Protein AF-A0AA40RXC4-F1 (afdb_monomer)

Mean predicted aligned error: 10.11 Å

Secondary structure (DSSP, 8-state):
--SHHHHTTTTSSS-EEEEHHHHHHHHHHT-----HHHHHHHHHHHHHHHHHHHHHHHH-TTEEEE-S---HHHHHHHHHHHHHHHHHHHTT--HHHHHHH-THHHHHHHHTB--SSSS--B-HHHHHHHHTT----PPPPTT---PPPS-PPPHHHHHHHHHHHHHHHHHHHHHSPTTTS-HHHHHHHHHHHHHHHHHH---GGG--HHHHHHHHHHTHHHH----STT-TTTTHHHHHHHHHHHHTT-SS-HHHHHHT-TTHHHHHHHHHHHHHHHT--HHHHHHH-

Sequence (289 aa):
MMVNQNFSAFTSNERATVNLSEVMQATLVNSDDKDWRYFVMLVPVLYDMQKFIVKESSVNPRFVAQAPKFDINFWRMIMRTVMAINFFKWQGKDVAEMMKTSQAIDTLQFKFLSENEADDDFNLAVIHETFKGLSPVLRSLKNAEVEESTISITDSVLETELAYAKIKLGQFKLASVKDVVSDNVTAMLYAFHEGMAKEYGLTHDSWSAEALKAFTVHHLLDYWRPEWQDLDGIGGELKSYLTFLSSKQAITGLKDKIDNLDYVDRYIDVSALNYLLADMSIDDTATRA

Structure (mmCIF, N/CA/C/O backbone):
data_AF-A0AA40RXC4-F1
#
_entry.id   AF-A0AA40RXC4-F1
#
loop_
_atom_site.group_PDB
_atom_site.id
_atom_site.type_symbol
_atom_site.label_atom_id
_atom_site.label_alt_id
_atom_site.label_comp_id
_atom_site.label_asym_id
_atom_site.label_entity_id
_atom_site.label_seq_id
_atom_site.pdbx_PDB_ins_code
_atom_site.Cartn_x
_atom_site.Cartn_y
_atom_site.Cartn_z
_atom_site.occupancy
_atom_site.B_iso_or_equiv
_atom_site.auth_seq_id
_atom_site.auth_comp_id
_atom_site.auth_asym_id
_atom_site.auth_atom_id
_atom_site.pdbx_PDB_model_num
ATOM 1 N N . MET A 1 1 ? 23.422 0.512 5.285 1.00 31.50 1 MET A N 1
ATOM 2 C CA . MET A 1 1 ? 24.113 1.693 5.857 1.00 31.50 1 MET A CA 1
ATOM 3 C C . MET A 1 1 ? 24.591 2.676 4.767 1.00 31.50 1 MET A C 1
ATOM 5 O O . MET A 1 1 ? 25.610 3.319 4.949 1.00 31.50 1 MET A O 1
ATOM 9 N N . MET A 1 2 ? 23.856 2.833 3.650 1.00 30.00 2 MET A N 1
ATOM 10 C CA . MET A 1 2 ? 24.217 3.746 2.539 1.00 30.00 2 MET A CA 1
ATOM 11 C C . MET A 1 2 ? 23.422 5.068 2.536 1.00 30.00 2 MET A C 1
ATOM 13 O O . MET A 1 2 ? 23.838 6.029 1.907 1.00 30.00 2 MET A O 1
ATOM 17 N N . VAL A 1 3 ? 22.307 5.149 3.272 1.00 35.47 3 VAL A N 1
ATOM 18 C CA . VAL A 1 3 ? 21.403 6.317 3.255 1.00 35.47 3 VAL A CA 1
ATOM 19 C C . VAL A 1 3 ? 21.968 7.508 4.046 1.00 35.47 3 VAL A C 1
ATOM 21 O O . VAL A 1 3 ? 21.792 8.654 3.647 1.00 35.47 3 VAL A O 1
ATOM 24 N N . ASN A 1 4 ? 22.724 7.257 5.121 1.00 31.55 4 ASN A N 1
ATOM 25 C CA . ASN A 1 4 ? 23.224 8.323 6.002 1.00 31.55 4 ASN A CA 1
ATOM 26 C C . ASN A 1 4 ? 24.430 9.104 5.459 1.00 31.55 4 ASN A C 1
ATOM 28 O O . ASN A 1 4 ? 24.703 10.184 5.971 1.00 31.55 4 ASN A O 1
ATOM 32 N N . GLN A 1 5 ? 25.147 8.606 4.446 1.00 36.88 5 GLN A N 1
ATOM 33 C CA . GLN A 1 5 ? 26.310 9.329 3.905 1.00 36.88 5 GLN A CA 1
ATOM 34 C C . GLN A 1 5 ? 25.912 10.521 3.021 1.00 36.88 5 GLN A C 1
ATOM 36 O O . GLN A 1 5 ? 26.652 11.498 2.953 1.00 36.88 5 GLN A O 1
ATOM 41 N N . ASN A 1 6 ? 24.725 10.490 2.408 1.00 41.31 6 ASN A N 1
ATOM 42 C CA . ASN A 1 6 ? 24.290 11.557 1.503 1.00 41.31 6 ASN A CA 1
ATOM 43 C C . ASN A 1 6 ? 23.691 12.764 2.244 1.00 41.31 6 ASN A C 1
ATOM 45 O O . ASN A 1 6 ? 23.785 13.884 1.753 1.00 41.31 6 ASN A O 1
ATOM 49 N N . PHE A 1 7 ? 23.120 12.574 3.440 1.00 35.19 7 PHE A N 1
ATOM 50 C CA . PHE A 1 7 ? 22.471 13.659 4.188 1.00 35.19 7 PHE A CA 1
ATOM 51 C C . PHE A 1 7 ? 23.452 14.606 4.893 1.00 35.19 7 PHE A C 1
ATOM 53 O O . PHE A 1 7 ? 23.186 15.803 4.961 1.00 35.19 7 PHE A O 1
ATOM 60 N N . SER A 1 8 ? 24.613 14.130 5.357 1.00 38.34 8 SER A N 1
ATOM 61 C CA . SER A 1 8 ? 25.629 15.000 5.978 1.00 38.34 8 SER A CA 1
ATOM 62 C C . SER A 1 8 ? 26.294 15.972 4.992 1.00 38.34 8 SER A C 1
ATOM 64 O O . SER A 1 8 ? 26.872 16.971 5.414 1.00 38.34 8 SER A O 1
ATOM 66 N N . ALA A 1 9 ? 26.192 15.708 3.685 1.00 40.50 9 ALA A N 1
ATOM 67 C CA . ALA A 1 9 ? 26.685 16.594 2.630 1.00 40.50 9 ALA A CA 1
ATOM 68 C C . ALA A 1 9 ? 25.700 17.728 2.278 1.00 40.50 9 ALA A C 1
ATOM 70 O O . ALA A 1 9 ? 26.109 18.729 1.705 1.00 40.50 9 ALA A O 1
ATOM 71 N N . PHE A 1 10 ? 24.416 17.628 2.652 1.00 38.62 10 PHE A N 1
ATOM 72 C CA . PHE A 1 10 ? 23.435 18.698 2.399 1.00 38.62 10 PHE A CA 1
ATOM 73 C C . PHE A 1 10 ? 23.625 19.929 3.301 1.00 38.62 10 PHE A C 1
ATOM 75 O O . PHE A 1 10 ? 23.103 21.000 3.000 1.00 38.62 10 PHE A O 1
ATOM 82 N N . THR A 1 11 ? 24.374 19.795 4.400 1.00 39.31 11 THR A N 1
ATOM 83 C CA . THR A 1 11 ? 24.690 20.893 5.329 1.00 39.31 11 THR A CA 1
ATOM 84 C C . THR A 1 11 ? 26.054 21.541 5.078 1.00 39.31 11 THR A C 1
ATOM 86 O O . THR A 1 11 ? 26.387 22.516 5.751 1.00 39.31 11 THR A O 1
ATOM 89 N N . SER A 1 12 ? 26.861 21.026 4.141 1.00 42.31 12 SER A N 1
ATOM 90 C CA . SER A 1 12 ? 28.127 21.649 3.745 1.00 42.31 12 SER A CA 1
ATOM 91 C C . SER A 1 12 ? 27.911 22.586 2.548 1.00 42.31 12 SER A C 1
ATOM 93 O O . SER A 1 12 ? 27.018 22.394 1.730 1.00 42.31 12 SER A O 1
ATOM 95 N N . ASN A 1 13 ? 28.733 23.632 2.418 1.00 50.06 13 ASN A N 1
ATOM 96 C CA . ASN A 1 13 ? 28.738 24.516 1.239 1.00 50.06 13 ASN A CA 1
ATOM 97 C C . ASN A 1 13 ? 29.348 23.837 -0.014 1.00 50.06 13 ASN A C 1
ATOM 99 O O . ASN A 1 13 ? 29.743 24.523 -0.959 1.00 50.06 13 ASN A O 1
ATOM 103 N N . GLU A 1 14 ? 29.480 22.510 -0.019 1.00 49.84 14 GLU A N 1
ATOM 104 C CA . GLU A 1 14 ? 30.091 21.744 -1.102 1.00 49.84 14 GLU A CA 1
ATOM 105 C C . GLU A 1 14 ? 29.040 21.343 -2.142 1.00 49.84 14 GLU A C 1
ATOM 107 O O . GLU A 1 14 ? 27.871 21.118 -1.834 1.00 49.84 14 GLU A O 1
ATOM 112 N N . ARG A 1 15 ? 29.449 21.267 -3.412 1.00 54.59 15 ARG A N 1
ATOM 113 C CA . ARG A 1 15 ? 28.563 20.834 -4.498 1.00 54.59 15 ARG A CA 1
ATOM 114 C C . ARG A 1 15 ? 28.256 19.344 -4.346 1.00 54.59 15 ARG A C 1
ATOM 116 O O . ARG A 1 15 ? 29.111 18.513 -4.640 1.00 54.59 15 ARG A O 1
ATOM 123 N N . ALA A 1 16 ? 27.031 19.009 -3.956 1.00 55.12 16 ALA A N 1
ATOM 124 C CA . ALA A 1 16 ? 26.545 17.635 -3.981 1.00 55.12 16 ALA A CA 1
ATOM 125 C C . ALA A 1 16 ? 26.158 17.242 -5.418 1.00 55.12 16 ALA A C 1
ATOM 127 O O . ALA A 1 16 ? 25.347 17.913 -6.058 1.00 55.12 16 ALA A O 1
ATOM 128 N N . THR A 1 17 ? 26.749 16.157 -5.925 1.00 61.09 17 THR A N 1
ATOM 129 C CA . THR A 1 17 ? 26.364 15.532 -7.201 1.00 61.09 17 THR A CA 1
ATOM 130 C C . THR A 1 17 ? 25.649 14.226 -6.890 1.00 61.09 17 THR A C 1
ATOM 132 O O . THR A 1 17 ? 26.215 13.369 -6.215 1.00 61.09 17 THR A O 1
ATOM 135 N N . VAL A 1 18 ? 24.415 14.067 -7.370 1.00 62.28 18 VAL A N 1
ATOM 136 C CA . VAL A 1 18 ? 23.611 12.855 -7.146 1.00 62.28 18 VAL A CA 1
ATOM 137 C C . VAL A 1 18 ? 23.316 12.187 -8.484 1.00 62.28 18 VAL A C 1
ATOM 139 O O . VAL A 1 18 ? 22.754 12.817 -9.383 1.00 62.28 18 VAL A O 1
ATOM 142 N N . ASN A 1 19 ? 23.673 10.904 -8.607 1.00 71.56 19 ASN A N 1
ATOM 143 C CA . ASN A 1 19 ? 23.272 10.067 -9.735 1.00 71.56 19 ASN A CA 1
ATOM 144 C C . ASN A 1 19 ? 21.908 9.428 -9.435 1.00 71.56 19 ASN A C 1
ATOM 146 O O . ASN A 1 19 ? 21.810 8.380 -8.797 1.00 71.56 19 ASN A O 1
ATOM 150 N N . LEU A 1 20 ? 20.843 10.116 -9.844 1.00 67.62 20 LEU A N 1
ATOM 151 C CA . LEU A 1 20 ? 19.464 9.737 -9.522 1.00 67.62 20 LEU A CA 1
ATOM 152 C C . LEU A 1 20 ? 19.074 8.393 -10.142 1.00 67.62 20 LEU A C 1
ATOM 154 O O . LEU A 1 20 ? 18.460 7.565 -9.472 1.00 67.62 20 LEU A O 1
ATOM 158 N N . SER A 1 21 ? 19.475 8.156 -11.393 1.00 68.81 21 SER A N 1
ATOM 159 C CA . SER A 1 21 ? 19.095 6.956 -12.137 1.00 68.81 21 SER A CA 1
ATOM 160 C C . SER A 1 21 ? 19.603 5.675 -11.473 1.00 68.81 21 SER A C 1
ATOM 162 O O . SER A 1 21 ? 18.851 4.712 -11.363 1.00 68.81 21 SER A O 1
ATOM 164 N N . GLU A 1 22 ? 20.842 5.668 -10.973 1.00 70.12 22 GLU A N 1
ATOM 165 C CA . GLU A 1 22 ? 21.429 4.493 -10.311 1.00 70.12 22 GLU A CA 1
ATOM 166 C C . GLU A 1 22 ? 20.738 4.163 -8.986 1.00 70.12 22 GLU A C 1
ATOM 168 O O . GLU A 1 22 ? 20.416 3.004 -8.726 1.00 70.12 22 GLU A O 1
ATOM 173 N N . VAL A 1 23 ? 20.470 5.173 -8.152 1.00 72.75 23 VAL A N 1
ATOM 174 C CA . VAL A 1 23 ? 19.809 4.974 -6.853 1.00 72.75 23 VAL A CA 1
ATOM 175 C C . VAL A 1 23 ? 18.380 4.473 -7.047 1.00 72.75 23 VAL A C 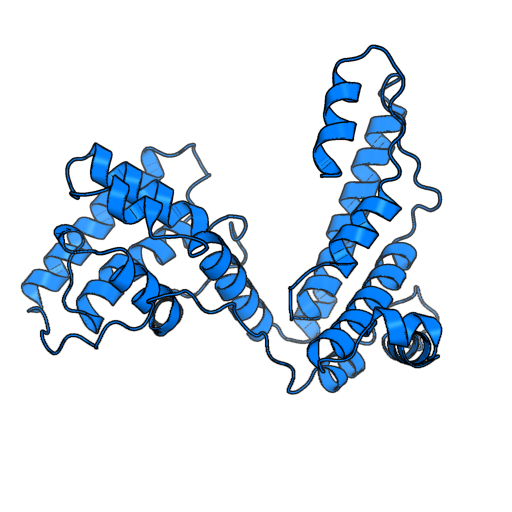1
ATOM 177 O O . VAL A 1 23 ? 17.949 3.535 -6.371 1.00 72.75 23 VAL A O 1
ATOM 180 N N . MET A 1 24 ? 17.650 5.067 -7.991 1.00 74.88 24 MET A N 1
ATOM 181 C CA . MET A 1 24 ? 16.283 4.664 -8.315 1.00 74.88 24 MET A CA 1
ATOM 182 C C . MET A 1 24 ? 16.255 3.245 -8.893 1.00 74.88 24 MET A C 1
ATOM 184 O O . MET A 1 24 ? 15.494 2.412 -8.408 1.00 74.88 24 MET A O 1
ATOM 188 N N . GLN A 1 25 ? 17.139 2.919 -9.842 1.00 72.62 25 GLN A N 1
ATOM 189 C CA . GLN A 1 25 ? 17.248 1.568 -10.397 1.00 72.62 25 GLN A CA 1
ATOM 190 C C . GLN A 1 25 ? 17.588 0.531 -9.318 1.00 72.62 25 GLN A C 1
ATOM 192 O O . GLN A 1 25 ? 16.926 -0.503 -9.233 1.00 72.62 25 GLN A O 1
ATOM 197 N N . ALA A 1 26 ? 18.575 0.807 -8.461 1.00 73.06 26 ALA A N 1
ATOM 198 C CA . ALA A 1 26 ? 18.945 -0.089 -7.368 1.00 73.06 26 ALA A CA 1
ATOM 199 C C . ALA A 1 26 ? 17.786 -0.299 -6.382 1.00 73.06 26 ALA A C 1
ATOM 201 O O . ALA A 1 26 ? 17.597 -1.405 -5.879 1.00 73.06 26 ALA A O 1
ATOM 202 N N . THR A 1 27 ? 16.988 0.737 -6.125 1.00 80.50 27 THR A N 1
ATOM 203 C CA . THR A 1 27 ? 15.802 0.635 -5.264 1.00 80.50 27 THR A CA 1
ATOM 204 C C . THR A 1 27 ? 14.735 -0.255 -5.902 1.00 80.50 27 THR A C 1
ATOM 206 O O . THR A 1 27 ? 14.221 -1.156 -5.245 1.00 80.50 27 THR A O 1
ATOM 209 N N . LEU A 1 28 ? 14.457 -0.067 -7.194 1.00 82.12 28 LEU A N 1
ATOM 210 C CA . LEU A 1 28 ? 13.443 -0.828 -7.930 1.00 82.12 28 LEU A CA 1
ATOM 211 C C . LEU A 1 28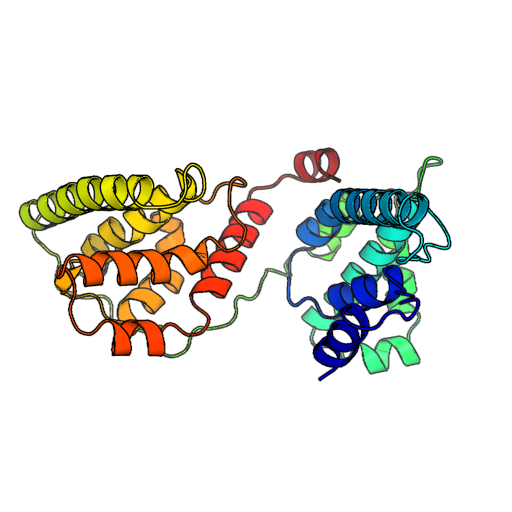 ? 13.787 -2.316 -8.055 1.00 82.12 28 LEU A C 1
ATOM 213 O O . LEU A 1 28 ? 12.921 -3.159 -7.835 1.00 82.12 28 LEU A O 1
ATOM 217 N N . VAL A 1 29 ? 15.050 -2.650 -8.339 1.00 73.25 29 VAL A N 1
ATOM 218 C CA . VAL A 1 29 ? 15.524 -4.048 -8.412 1.00 73.25 29 VAL A CA 1
ATOM 219 C C . VAL A 1 29 ? 15.394 -4.766 -7.064 1.00 73.25 29 VAL A C 1
ATOM 221 O O . VAL A 1 2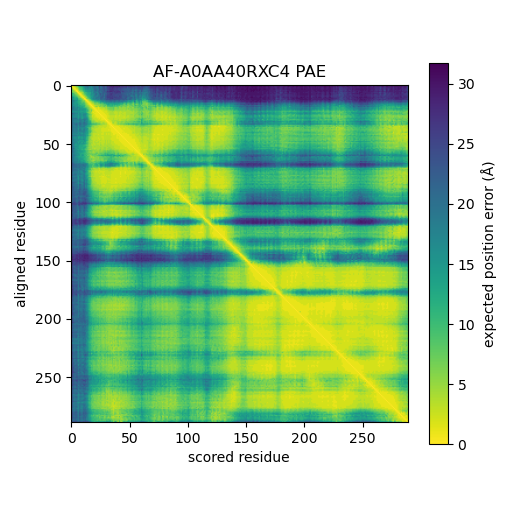9 ? 15.186 -5.976 -7.019 1.00 73.25 29 VAL A O 1
ATOM 224 N N . ASN A 1 30 ? 15.495 -4.029 -5.957 1.00 73.81 30 ASN A N 1
ATOM 225 C CA . ASN A 1 30 ? 15.332 -4.572 -4.610 1.00 73.81 30 ASN A CA 1
ATOM 226 C C . ASN A 1 30 ? 13.887 -4.508 -4.098 1.00 73.81 30 ASN A C 1
ATOM 228 O O . ASN A 1 30 ? 13.650 -4.880 -2.950 1.00 73.81 30 ASN A O 1
ATOM 232 N N . SER A 1 31 ? 12.931 -4.061 -4.919 1.00 76.25 31 SER A N 1
ATOM 233 C CA . SER A 1 31 ? 11.522 -4.085 -4.542 1.00 76.25 31 SER A CA 1
ATOM 234 C C . SER A 1 31 ? 11.076 -5.520 -4.239 1.00 76.25 31 SER A C 1
ATOM 236 O O . SER A 1 31 ? 11.463 -6.485 -4.909 1.00 76.25 31 SER A O 1
ATOM 238 N N . ASP A 1 32 ? 10.266 -5.659 -3.193 1.00 68.75 32 ASP A N 1
ATOM 239 C CA . ASP A 1 32 ? 9.602 -6.916 -2.842 1.00 68.75 32 ASP A CA 1
ATOM 240 C C . ASP A 1 32 ? 8.179 -6.989 -3.404 1.00 68.75 32 ASP A C 1
ATOM 242 O O . ASP A 1 32 ? 7.502 -7.998 -3.196 1.00 68.75 32 ASP A O 1
ATOM 246 N N . ASP A 1 33 ? 7.735 -5.940 -4.108 1.00 74.56 33 ASP A N 1
ATOM 247 C CA . ASP A 1 33 ? 6.445 -5.938 -4.788 1.00 74.56 33 ASP A CA 1
ATOM 248 C C . ASP A 1 33 ? 6.394 -7.073 -5.810 1.00 74.56 33 ASP A C 1
ATOM 250 O O . ASP A 1 33 ? 7.389 -7.359 -6.486 1.00 74.56 33 ASP A O 1
ATOM 254 N N . LYS A 1 34 ? 5.245 -7.746 -5.856 1.00 73.12 34 LYS A N 1
ATOM 255 C CA . LYS A 1 34 ? 5.017 -8.956 -6.637 1.00 73.12 34 LYS A CA 1
ATOM 256 C C . LYS A 1 34 ? 4.063 -8.778 -7.811 1.00 73.12 34 LYS A C 1
ATOM 258 O O . LYS A 1 34 ? 3.735 -9.754 -8.481 1.00 73.12 34 LYS A O 1
ATOM 263 N N . ASP A 1 35 ? 3.627 -7.555 -8.070 1.00 82.31 35 ASP A N 1
ATOM 264 C CA . ASP A 1 35 ? 2.711 -7.263 -9.154 1.00 82.31 35 ASP A CA 1
ATOM 265 C C . ASP A 1 35 ? 3.425 -6.484 -10.263 1.00 82.31 35 ASP A C 1
ATOM 267 O O . ASP A 1 35 ? 4.024 -5.431 -10.049 1.00 82.31 35 ASP A O 1
ATOM 271 N N . TRP A 1 36 ? 3.389 -7.008 -11.486 1.00 85.88 36 TRP A N 1
ATOM 272 C CA . TRP A 1 36 ? 4.029 -6.354 -12.627 1.00 85.88 36 TRP A CA 1
ATOM 273 C C . TRP A 1 36 ? 3.357 -5.012 -12.968 1.00 85.88 36 TRP A C 1
ATOM 275 O O . TRP A 1 36 ? 4.035 -4.091 -13.430 1.00 85.88 36 TRP A O 1
ATOM 285 N N . ARG A 1 37 ? 2.051 -4.867 -12.689 1.00 87.00 37 ARG A N 1
ATOM 286 C CA . ARG A 1 37 ? 1.272 -3.645 -12.958 1.00 87.00 37 ARG A CA 1
ATOM 287 C C . ARG A 1 37 ? 1.803 -2.461 -12.155 1.00 87.00 37 ARG A C 1
ATOM 289 O O . ARG A 1 37 ? 1.838 -1.346 -12.670 1.00 87.00 37 ARG A O 1
ATOM 296 N N . TYR A 1 38 ? 2.291 -2.709 -10.936 1.00 86.50 38 TYR A N 1
ATOM 297 C CA . TYR A 1 38 ? 2.945 -1.694 -10.108 1.00 86.50 38 TYR A CA 1
ATOM 298 C C . TYR A 1 38 ? 4.139 -1.055 -10.832 1.00 86.50 38 TYR A C 1
ATOM 300 O O . TYR A 1 38 ? 4.231 0.166 -10.933 1.00 86.50 38 TYR A O 1
ATOM 308 N N . PHE A 1 39 ? 5.028 -1.872 -11.401 1.00 88.06 39 PHE A N 1
ATOM 309 C CA . PHE A 1 39 ? 6.223 -1.378 -12.092 1.00 88.06 39 PHE A CA 1
ATOM 310 C C . PHE A 1 39 ? 5.888 -0.601 -13.366 1.00 88.06 39 PHE A C 1
ATOM 312 O O . PHE A 1 39 ? 6.544 0.397 -13.660 1.00 88.06 39 PHE A O 1
ATOM 319 N N . VAL A 1 40 ? 4.856 -1.027 -14.096 1.00 87.00 40 VAL A N 1
ATOM 320 C CA . VAL A 1 40 ? 4.375 -0.319 -15.289 1.00 87.00 40 VAL A CA 1
ATOM 321 C C . VAL A 1 40 ? 3.839 1.068 -14.916 1.00 87.00 40 VAL A C 1
ATOM 323 O O . VAL A 1 40 ? 4.292 2.059 -15.482 1.00 87.00 40 VAL A O 1
ATOM 326 N N . MET A 1 41 ? 2.973 1.166 -13.903 1.00 86.44 41 MET A N 1
ATOM 327 C CA . MET A 1 41 ? 2.397 2.449 -13.469 1.00 86.44 41 MET A CA 1
ATOM 328 C C . MET A 1 41 ? 3.405 3.410 -12.826 1.00 86.44 41 MET A C 1
ATOM 330 O O . MET A 1 41 ? 3.152 4.611 -12.745 1.00 86.44 41 MET A O 1
ATOM 334 N N . LEU A 1 42 ? 4.557 2.917 -12.366 1.00 88.25 42 LEU A N 1
ATOM 335 C CA . LEU A 1 42 ? 5.615 3.774 -11.834 1.00 88.25 42 LEU A CA 1
ATOM 336 C C . LEU A 1 42 ? 6.360 4.565 -12.916 1.00 88.25 42 LEU A C 1
ATOM 338 O O . LEU A 1 42 ? 6.930 5.608 -12.600 1.00 88.25 42 LEU A O 1
ATOM 342 N N . VAL A 1 43 ? 6.388 4.102 -14.170 1.00 88.06 43 VAL A N 1
ATOM 343 C CA . VAL A 1 43 ? 7.141 4.754 -15.258 1.00 88.06 43 VAL A CA 1
ATOM 344 C C . VAL A 1 43 ? 6.839 6.254 -15.391 1.00 88.06 43 VAL A C 1
ATOM 346 O O . VAL A 1 43 ? 7.798 7.035 -15.321 1.00 88.06 43 VAL A O 1
ATOM 349 N N . PRO A 1 44 ? 5.574 6.698 -15.541 1.00 85.44 44 PRO A N 1
ATOM 350 C CA . PRO A 1 44 ? 5.269 8.120 -15.696 1.00 85.44 44 PRO A CA 1
ATOM 351 C C . PRO A 1 44 ? 5.662 8.938 -14.459 1.00 85.44 44 PRO A C 1
ATOM 353 O O . PRO A 1 44 ? 6.229 10.022 -14.593 1.00 85.44 44 PRO A O 1
ATOM 356 N N . VAL A 1 45 ? 5.466 8.390 -13.254 1.00 86.69 45 VAL A N 1
ATOM 357 C CA . VAL A 1 45 ? 5.842 9.052 -11.993 1.00 86.69 45 VAL A CA 1
ATOM 358 C C . VAL A 1 45 ? 7.352 9.274 -11.917 1.00 86.69 45 VAL A C 1
ATOM 360 O O . VAL A 1 45 ? 7.807 10.377 -11.619 1.00 86.69 45 VAL A O 1
ATOM 363 N N . LEU A 1 46 ? 8.152 8.247 -12.214 1.00 86.81 46 LEU A N 1
ATOM 364 C CA . LEU A 1 46 ? 9.613 8.344 -12.165 1.00 86.81 46 LEU A CA 1
ATOM 365 C C . LEU A 1 46 ? 10.148 9.307 -13.227 1.00 86.81 46 LEU A C 1
ATOM 367 O O . LEU A 1 46 ? 11.095 10.053 -12.959 1.00 86.81 46 LEU A O 1
ATOM 371 N N . TYR A 1 47 ? 9.520 9.330 -14.403 1.00 85.88 47 TYR A N 1
ATOM 372 C CA . TYR A 1 47 ? 9.835 10.287 -15.455 1.00 85.88 47 TYR A CA 1
ATOM 373 C C . TYR A 1 47 ? 9.561 11.731 -15.010 1.00 85.88 47 TYR A C 1
ATOM 375 O O . TYR A 1 47 ? 10.447 12.586 -15.122 1.00 85.88 47 TYR A O 1
ATOM 383 N N . ASP A 1 48 ? 8.390 12.005 -14.433 1.00 86.19 48 ASP A N 1
ATOM 384 C CA . ASP A 1 48 ? 8.031 13.336 -13.937 1.00 86.19 48 ASP A CA 1
ATOM 385 C C . ASP A 1 48 ? 8.900 13.777 -12.754 1.00 86.19 48 ASP A C 1
ATOM 387 O O . ASP A 1 48 ? 9.354 14.926 -12.710 1.00 86.19 48 ASP A O 1
ATOM 391 N N . MET A 1 49 ? 9.223 12.866 -11.831 1.00 85.12 49 MET A N 1
ATOM 392 C CA . MET A 1 49 ? 10.166 13.136 -10.742 1.00 85.12 49 MET A CA 1
ATOM 393 C C . MET A 1 49 ? 11.551 13.500 -11.281 1.00 85.12 49 MET A C 1
ATOM 395 O O . MET A 1 49 ? 12.139 14.499 -10.861 1.00 85.12 49 MET A O 1
ATOM 399 N N . GLN A 1 50 ? 12.074 12.737 -12.245 1.00 81.62 50 GLN A N 1
ATOM 400 C CA . GLN A 1 50 ? 13.357 13.049 -12.871 1.00 81.62 50 GLN A CA 1
ATOM 401 C C . GLN A 1 50 ? 13.309 14.417 -13.569 1.00 81.62 50 GLN A C 1
ATOM 403 O O . GLN A 1 50 ? 14.239 15.214 -13.424 1.00 81.62 50 GLN A O 1
ATOM 408 N N . LYS A 1 51 ? 12.206 14.728 -14.265 1.00 83.31 51 LYS A N 1
ATOM 409 C CA . LYS A 1 51 ? 11.979 16.023 -14.925 1.00 83.31 51 LYS A CA 1
ATOM 410 C C . LYS A 1 51 ? 12.040 17.176 -13.939 1.00 83.31 51 LYS A C 1
ATOM 412 O O . LYS A 1 51 ? 12.704 18.181 -14.196 1.00 83.31 51 LYS A O 1
ATOM 417 N N . PHE A 1 52 ? 11.339 17.023 -12.820 1.00 86.19 52 PHE A N 1
ATOM 418 C CA . PHE A 1 52 ? 11.281 18.010 -11.756 1.00 86.19 52 PHE A CA 1
ATOM 419 C C . PHE A 1 52 ? 12.674 18.276 -11.181 1.00 86.19 52 PHE A C 1
ATOM 421 O O . PHE A 1 52 ? 13.112 19.425 -11.149 1.00 86.19 52 PHE A O 1
ATOM 428 N N . ILE A 1 53 ? 13.404 17.222 -10.805 1.00 82.50 53 ILE A N 1
ATOM 429 C CA . ILE A 1 53 ? 14.716 17.356 -10.160 1.00 82.50 53 ILE A CA 1
ATOM 430 C C . ILE A 1 53 ? 15.744 17.988 -11.110 1.00 82.50 53 ILE A C 1
ATOM 432 O O . ILE A 1 53 ? 16.516 18.858 -10.703 1.00 82.50 53 ILE A O 1
ATOM 436 N N . VAL A 1 54 ? 15.740 17.605 -12.390 1.00 78.62 54 VAL A N 1
ATOM 437 C CA . VAL A 1 54 ? 16.618 18.219 -13.398 1.00 78.62 54 VAL A CA 1
ATOM 438 C C . VAL A 1 54 ? 16.274 19.695 -13.589 1.00 78.62 54 VAL A C 1
ATOM 440 O O . VAL A 1 54 ? 17.174 20.537 -13.6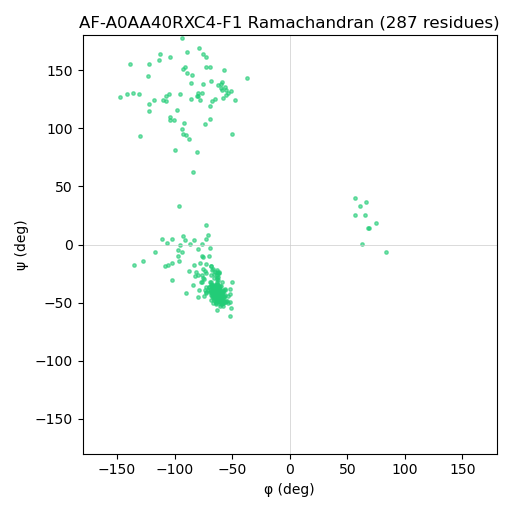06 1.00 78.62 54 VAL A O 1
ATOM 443 N N . LYS A 1 55 ? 14.983 20.039 -13.674 1.00 84.00 55 LYS A N 1
ATOM 444 C CA . LYS A 1 55 ? 14.547 21.435 -13.776 1.00 84.00 55 LYS A CA 1
ATOM 445 C C . LYS A 1 55 ? 14.991 22.253 -12.562 1.00 84.00 55 LYS A C 1
ATOM 447 O O . LYS A 1 55 ? 15.517 23.347 -12.748 1.00 84.00 55 LYS A O 1
ATOM 452 N N . GLU A 1 56 ? 14.871 21.717 -11.352 1.00 83.00 56 GLU A N 1
ATOM 453 C CA . GLU A 1 56 ? 15.345 22.386 -10.136 1.00 83.00 56 GLU A CA 1
ATOM 454 C C . GLU A 1 56 ? 16.872 22.584 -10.140 1.00 83.00 56 GLU A C 1
ATOM 456 O O . GLU A 1 56 ? 17.375 23.658 -9.808 1.00 83.00 56 GLU A O 1
ATOM 461 N N . SER A 1 57 ? 17.632 21.597 -10.623 1.00 79.38 57 SER A N 1
ATOM 462 C CA . SER A 1 57 ? 19.091 21.730 -10.760 1.00 79.38 57 SER A CA 1
ATOM 463 C C . SER A 1 57 ? 19.529 22.825 -11.741 1.00 79.38 57 SER A C 1
ATOM 465 O O . SER A 1 57 ? 20.628 23.361 -11.622 1.00 79.38 57 SER A O 1
ATOM 467 N N . SER A 1 58 ? 18.668 23.205 -12.693 1.00 79.38 58 SER A N 1
ATOM 468 C CA . SER A 1 58 ? 18.964 24.289 -13.639 1.00 79.38 58 SER A CA 1
ATOM 469 C C . SER A 1 58 ? 18.860 25.687 -13.022 1.00 79.38 58 SER A C 1
ATOM 471 O O . SER A 1 58 ? 19.445 26.633 -13.548 1.00 79.38 58 SER A O 1
ATOM 473 N N . VAL A 1 59 ? 18.139 25.827 -11.904 1.00 83.94 59 VAL A N 1
ATOM 474 C CA . VAL A 1 59 ? 17.911 27.113 -11.226 1.00 83.94 59 VAL A CA 1
ATOM 475 C C . VAL A 1 59 ? 18.672 27.236 -9.905 1.00 83.94 59 VAL A C 1
ATOM 477 O O . VAL A 1 59 ? 18.886 28.353 -9.431 1.00 83.94 59 VAL A O 1
ATOM 480 N N . ASN A 1 60 ? 19.128 26.121 -9.324 1.00 78.44 60 ASN A N 1
ATOM 481 C CA . ASN A 1 60 ? 19.853 26.108 -8.058 1.00 78.44 60 ASN A CA 1
ATOM 482 C C . ASN A 1 60 ? 21.369 25.889 -8.257 1.00 78.44 60 ASN A C 1
ATOM 484 O O . ASN A 1 60 ? 21.806 24.772 -8.520 1.00 78.44 60 ASN A O 1
ATOM 488 N N . PRO A 1 61 ? 22.223 26.906 -8.032 1.00 74.75 61 PRO A N 1
ATOM 489 C CA . PRO A 1 61 ? 23.668 26.792 -8.259 1.00 74.75 61 PRO A CA 1
ATOM 490 C C . PRO A 1 61 ? 24.402 25.874 -7.263 1.00 74.75 61 PRO A C 1
ATOM 492 O O . PRO A 1 61 ? 25.589 25.595 -7.452 1.00 74.75 61 PRO A O 1
ATOM 495 N N . ARG A 1 62 ? 23.737 25.437 -6.184 1.00 74.44 62 ARG A N 1
ATOM 496 C CA . ARG A 1 62 ? 24.299 24.535 -5.162 1.00 74.44 62 ARG A CA 1
ATOM 497 C C . ARG A 1 62 ? 23.944 23.068 -5.397 1.00 74.44 62 ARG A C 1
ATOM 499 O O . ARG A 1 62 ? 24.571 22.205 -4.791 1.00 74.44 62 ARG A O 1
ATOM 506 N N . PHE A 1 63 ? 22.974 22.789 -6.264 1.00 71.50 63 PHE A N 1
ATOM 507 C CA . PHE A 1 63 ? 22.477 21.446 -6.525 1.00 71.50 63 PHE A CA 1
ATOM 508 C C . PHE A 1 63 ? 22.617 21.112 -8.008 1.00 71.50 63 PHE A C 1
ATOM 510 O O . PHE A 1 63 ? 22.047 21.787 -8.858 1.00 71.50 63 PHE A O 1
ATOM 517 N N . VAL A 1 64 ? 23.365 20.054 -8.322 1.00 70.38 64 VAL A N 1
ATOM 518 C CA . VAL A 1 64 ? 23.552 19.595 -9.701 1.00 70.38 64 VAL A CA 1
ATOM 519 C C . VAL A 1 64 ? 23.092 18.147 -9.800 1.00 70.38 64 VAL A C 1
ATOM 521 O O . VAL A 1 64 ? 23.694 17.249 -9.210 1.00 70.38 64 VAL A O 1
ATOM 524 N N . ALA A 1 65 ? 22.030 17.922 -10.570 1.00 70.25 65 ALA A N 1
ATOM 525 C CA . ALA A 1 65 ? 21.553 16.591 -10.909 1.00 70.25 65 ALA A CA 1
ATOM 526 C C . ALA A 1 65 ? 22.139 16.167 -12.260 1.00 70.25 65 ALA A C 1
ATOM 528 O O . ALA A 1 65 ? 22.054 16.906 -13.241 1.00 70.25 65 ALA A O 1
ATOM 529 N N . GLN A 1 66 ? 22.723 14.970 -12.323 1.00 66.44 66 GLN A N 1
ATOM 530 C CA . GLN A 1 66 ? 23.160 14.377 -13.586 1.00 66.44 66 GLN A CA 1
ATOM 531 C C . GLN A 1 66 ? 22.093 13.399 -14.080 1.00 66.44 66 GLN A C 1
ATOM 533 O O . GLN A 1 66 ? 21.826 12.385 -13.439 1.00 66.44 66 GLN A O 1
ATOM 538 N N . ALA A 1 67 ? 21.483 13.709 -15.225 1.00 65.25 67 ALA A N 1
ATOM 539 C CA . ALA A 1 67 ? 20.520 12.848 -15.907 1.00 65.25 67 ALA A CA 1
ATOM 540 C C . ALA A 1 67 ? 20.938 12.719 -17.384 1.00 65.25 67 ALA A C 1
ATOM 542 O O . ALA A 1 67 ? 20.619 13.596 -18.187 1.00 65.25 67 ALA A O 1
ATOM 543 N N . PRO A 1 68 ? 21.709 11.678 -17.753 1.00 57.75 68 PRO A N 1
ATOM 544 C CA . PRO A 1 68 ? 22.391 11.612 -19.047 1.00 57.75 68 PRO A CA 1
ATOM 545 C C . PRO A 1 68 ? 21.450 11.488 -20.256 1.00 57.75 68 PRO A C 1
ATOM 547 O O . PRO A 1 68 ? 21.860 11.832 -21.363 1.00 57.75 68 PRO A O 1
ATOM 550 N N . LYS A 1 69 ? 20.204 11.029 -20.070 1.00 61.25 69 LYS A N 1
ATOM 551 C CA . LYS A 1 69 ? 19.160 11.002 -21.106 1.00 61.25 69 LYS A CA 1
ATOM 552 C C . LYS A 1 69 ? 17.791 11.219 -20.471 1.00 61.25 69 LYS A C 1
ATOM 554 O O . LYS A 1 69 ? 17.435 10.516 -19.530 1.00 61.25 69 LYS A O 1
ATOM 559 N N . PHE A 1 70 ? 17.052 12.197 -20.984 1.00 66.25 70 PHE A N 1
ATOM 560 C CA . PHE A 1 70 ? 15.692 12.498 -20.553 1.00 66.25 70 PHE A CA 1
ATOM 561 C C . PHE A 1 70 ? 14.708 11.874 -21.548 1.00 66.25 70 PHE A C 1
ATOM 563 O O . PHE A 1 70 ? 14.265 12.527 -22.489 1.00 66.25 70 PHE A O 1
ATOM 570 N N . ASP A 1 71 ? 14.454 10.578 -21.377 1.00 75.31 71 ASP A N 1
ATOM 571 C CA . ASP A 1 71 ? 13.654 9.757 -22.286 1.00 75.31 71 ASP A CA 1
ATOM 572 C C . ASP A 1 71 ? 12.800 8.783 -21.465 1.00 75.31 71 ASP A C 1
ATOM 574 O O . ASP A 1 71 ? 13.316 8.096 -20.583 1.00 75.31 71 ASP A O 1
ATOM 578 N N . ILE A 1 72 ? 11.497 8.721 -21.739 1.00 80.31 72 ILE A N 1
ATOM 579 C CA . ILE A 1 72 ? 10.593 7.775 -21.076 1.00 80.31 72 ILE A CA 1
ATOM 580 C C . ILE A 1 72 ? 10.987 6.322 -21.381 1.00 80.31 72 ILE A C 1
ATOM 582 O O . ILE A 1 72 ? 10.884 5.456 -20.510 1.00 80.31 72 ILE A O 1
ATOM 586 N N . ASN A 1 73 ? 11.564 6.068 -22.561 1.00 81.69 73 ASN A N 1
ATOM 587 C CA . ASN A 1 73 ? 12.031 4.749 -22.979 1.00 81.69 73 ASN A CA 1
ATOM 588 C C . ASN A 1 73 ? 13.167 4.226 -22.083 1.00 81.69 73 ASN A C 1
ATOM 590 O O . ASN A 1 73 ? 13.302 3.016 -21.891 1.00 81.69 73 ASN A O 1
ATOM 594 N N . PHE A 1 74 ? 13.937 5.118 -21.444 1.00 81.44 74 PHE A N 1
ATOM 595 C CA . PHE A 1 74 ? 14.924 4.733 -20.432 1.00 81.44 74 PHE A CA 1
ATOM 596 C C . PHE A 1 74 ? 14.261 4.070 -19.215 1.00 81.44 74 PHE A C 1
ATOM 598 O O . PHE A 1 74 ? 14.691 2.999 -18.783 1.00 81.44 74 PHE A O 1
ATOM 605 N N . TRP A 1 75 ? 13.182 4.661 -18.690 1.00 85.06 75 TRP A N 1
ATOM 606 C CA . TRP A 1 75 ? 12.441 4.087 -17.562 1.00 85.06 75 TRP A CA 1
ATOM 607 C C . TRP A 1 75 ? 11.679 2.829 -17.957 1.00 85.06 75 TRP A C 1
ATOM 609 O O . TRP A 1 75 ? 11.668 1.868 -17.189 1.00 85.06 75 TRP A O 1
ATOM 619 N N . ARG A 1 76 ? 11.132 2.772 -19.175 1.00 86.50 76 ARG A N 1
ATOM 620 C CA . ARG A 1 76 ? 10.515 1.549 -19.706 1.00 86.50 76 ARG A CA 1
ATOM 621 C C . ARG A 1 76 ? 11.530 0.412 -19.843 1.00 86.50 76 ARG A C 1
ATOM 623 O O . ARG A 1 76 ? 11.244 -0.717 -19.457 1.00 86.50 76 ARG A O 1
ATOM 630 N N . MET A 1 77 ? 12.752 0.683 -20.309 1.00 83.44 77 MET A N 1
ATOM 631 C CA . MET A 1 77 ? 13.856 -0.292 -20.314 1.00 83.44 77 MET A CA 1
ATOM 632 C C . MET A 1 77 ? 14.199 -0.782 -18.899 1.00 83.44 77 MET A C 1
ATOM 634 O O . MET A 1 77 ? 14.283 -1.994 -18.678 1.00 83.44 77 MET A O 1
ATOM 638 N N . ILE A 1 78 ? 14.341 0.134 -17.932 1.00 84.19 78 ILE A N 1
ATOM 639 C CA . ILE A 1 78 ? 14.598 -0.237 -16.533 1.00 84.19 78 ILE A CA 1
ATOM 640 C C . ILE A 1 78 ? 13.470 -1.122 -16.001 1.00 84.19 78 ILE A C 1
ATOM 642 O O . ILE A 1 78 ? 13.750 -2.179 -15.441 1.00 84.19 78 ILE A O 1
ATOM 646 N N . MET A 1 79 ? 12.208 -0.749 -16.208 1.00 87.75 79 MET A N 1
ATOM 647 C CA . MET A 1 79 ? 11.074 -1.514 -15.689 1.00 87.75 79 MET A CA 1
ATOM 648 C C . MET A 1 79 ? 10.924 -2.883 -16.342 1.00 87.75 79 MET A C 1
ATOM 650 O O . MET A 1 79 ? 10.662 -3.851 -15.632 1.00 87.75 79 MET A O 1
ATOM 654 N N . ARG A 1 80 ? 11.176 -3.020 -17.651 1.00 87.44 80 ARG A N 1
ATOM 655 C CA . ARG A 1 80 ? 11.248 -4.341 -18.305 1.00 87.44 80 ARG A CA 1
ATOM 656 C C . ARG A 1 80 ? 12.300 -5.230 -17.642 1.00 87.44 80 ARG A C 1
ATOM 658 O O . ARG A 1 80 ? 12.018 -6.387 -17.335 1.00 87.44 80 ARG A O 1
ATOM 665 N N . THR A 1 81 ? 13.479 -4.673 -17.362 1.00 84.81 81 THR A N 1
ATOM 666 C CA . THR A 1 81 ? 14.555 -5.390 -16.660 1.00 84.81 81 THR A CA 1
ATOM 667 C C . THR A 1 81 ? 14.141 -5.782 -15.241 1.00 84.81 81 THR A C 1
ATOM 669 O O . THR A 1 81 ? 14.313 -6.933 -14.845 1.00 84.81 81 THR A O 1
ATOM 672 N N . VAL A 1 82 ? 13.571 -4.845 -14.476 1.00 85.75 82 VAL A N 1
ATOM 673 C CA . VAL A 1 82 ? 13.120 -5.072 -13.094 1.00 85.75 82 VAL A CA 1
ATOM 674 C C . VAL A 1 82 ? 12.055 -6.164 -13.049 1.00 85.75 82 VAL A C 1
ATOM 676 O O . VAL A 1 82 ? 12.186 -7.099 -12.263 1.00 85.75 82 VAL A O 1
ATOM 679 N N . MET A 1 83 ? 11.053 -6.111 -13.931 1.00 88.62 83 MET A N 1
ATOM 680 C CA . MET A 1 83 ? 10.028 -7.151 -14.039 1.00 88.62 83 MET A CA 1
ATOM 681 C C . MET A 1 83 ? 10.642 -8.511 -14.386 1.00 88.62 83 MET A C 1
ATOM 683 O O . MET A 1 83 ? 10.330 -9.505 -13.734 1.00 88.62 83 MET A O 1
ATOM 687 N N . ALA A 1 84 ? 11.556 -8.575 -15.359 1.00 86.38 84 ALA A N 1
ATOM 688 C CA . ALA A 1 84 ? 12.213 -9.826 -15.737 1.00 86.38 84 ALA A CA 1
ATOM 689 C C . ALA A 1 84 ? 13.035 -10.430 -14.583 1.00 86.38 84 ALA A C 1
ATOM 691 O O . ALA A 1 84 ? 12.975 -11.635 -14.340 1.00 86.38 84 ALA A O 1
ATOM 692 N N . ILE A 1 85 ? 13.767 -9.600 -13.834 1.00 83.19 85 ILE A N 1
ATOM 693 C CA . ILE A 1 85 ? 14.490 -10.018 -12.625 1.00 83.19 85 ILE A CA 1
ATOM 694 C C . ILE A 1 85 ? 13.517 -10.557 -11.573 1.00 83.19 85 ILE A C 1
ATOM 696 O O . ILE A 1 85 ? 13.719 -11.645 -11.025 1.00 83.19 85 ILE A O 1
ATOM 700 N N . ASN A 1 86 ? 12.448 -9.811 -11.312 1.00 81.44 86 ASN A N 1
ATOM 701 C CA . ASN A 1 86 ? 11.459 -10.149 -10.304 1.00 81.44 86 ASN A CA 1
ATOM 702 C C . ASN A 1 86 ? 10.722 -11.454 -10.617 1.00 81.44 86 ASN A C 1
ATOM 704 O O . ASN A 1 86 ? 10.541 -12.274 -9.718 1.00 81.44 86 ASN A O 1
ATOM 708 N N . PHE A 1 87 ? 10.413 -11.714 -11.889 1.00 85.25 87 PHE A N 1
ATOM 709 C CA . PHE A 1 87 ? 9.868 -12.993 -12.340 1.00 85.25 87 PHE A CA 1
ATOM 710 C C . PHE A 1 87 ? 10.725 -14.179 -11.868 1.00 85.25 87 PHE A C 1
ATOM 712 O O . PHE A 1 87 ? 10.217 -15.127 -11.266 1.00 85.25 87 PHE A O 1
ATOM 719 N N . PHE A 1 88 ? 12.044 -14.119 -12.074 1.00 82.88 88 PHE A N 1
ATOM 720 C CA . PHE A 1 88 ? 12.946 -15.192 -11.650 1.00 82.88 88 PHE A CA 1
ATOM 721 C C . PHE A 1 88 ? 13.151 -15.240 -10.132 1.00 82.88 88 PHE A C 1
ATOM 723 O O . PHE A 1 88 ? 13.194 -16.337 -9.567 1.00 82.88 88 PHE A O 1
ATOM 730 N N . LYS A 1 89 ? 13.198 -14.079 -9.460 1.00 80.25 89 LYS A N 1
ATOM 731 C CA . LYS A 1 89 ? 13.221 -13.987 -7.989 1.00 80.25 89 LYS A CA 1
ATOM 732 C C . LYS A 1 89 ? 12.014 -14.713 -7.386 1.00 80.25 89 LYS A C 1
ATOM 734 O O . LYS A 1 89 ? 12.168 -15.471 -6.431 1.00 80.25 89 LYS A O 1
ATOM 739 N N . TRP A 1 90 ? 10.817 -14.548 -7.954 1.00 78.75 90 TRP A N 1
ATOM 740 C CA . TRP A 1 90 ? 9.599 -15.197 -7.447 1.00 78.75 90 TRP A CA 1
ATOM 741 C C . TRP A 1 90 ? 9.534 -16.695 -7.738 1.00 78.75 90 TRP A C 1
ATOM 743 O O . TRP A 1 90 ? 8.894 -17.421 -6.984 1.00 78.75 90 TRP A O 1
ATOM 753 N N . GLN A 1 91 ? 10.253 -17.174 -8.754 1.00 78.25 91 GLN A N 1
ATOM 754 C CA . GLN A 1 91 ? 10.478 -18.606 -8.978 1.00 78.25 91 GLN A CA 1
ATOM 755 C C . GLN A 1 91 ? 11.514 -19.220 -8.016 1.00 78.25 91 GLN A C 1
ATOM 757 O O . GLN A 1 91 ? 11.819 -20.406 -8.132 1.00 78.25 91 GLN A O 1
ATOM 762 N N . GLY A 1 92 ? 12.081 -18.437 -7.090 1.00 77.00 92 GLY A N 1
ATOM 763 C CA . GLY A 1 92 ? 13.094 -18.900 -6.140 1.00 77.00 92 GLY A CA 1
ATOM 764 C C . GLY A 1 92 ? 14.479 -19.099 -6.759 1.00 77.00 92 GLY A C 1
ATOM 765 O O . GLY A 1 92 ? 15.301 -19.812 -6.187 1.00 77.00 92 GLY A O 1
ATOM 766 N N . LYS A 1 93 ? 14.747 -18.504 -7.928 1.00 79.81 93 LYS A N 1
ATOM 767 C CA . LYS A 1 93 ? 16.057 -18.588 -8.584 1.00 79.81 93 LYS A CA 1
ATOM 768 C C . LYS A 1 93 ? 17.008 -17.528 -8.035 1.00 79.81 93 LYS A C 1
ATOM 770 O O . LYS A 1 93 ? 16.593 -16.408 -7.738 1.00 79.81 93 LYS A O 1
ATOM 775 N N . ASP A 1 94 ? 18.294 -17.865 -7.957 1.00 76.94 94 ASP A N 1
ATOM 776 C CA . ASP A 1 94 ? 19.335 -16.894 -7.622 1.00 76.94 94 ASP A CA 1
ATOM 777 C C . ASP A 1 94 ? 19.578 -15.955 -8.813 1.00 76.94 94 ASP A C 1
ATOM 779 O O . ASP A 1 94 ? 20.213 -16.300 -9.813 1.00 76.94 94 ASP A O 1
ATOM 783 N N . VAL A 1 95 ? 19.055 -14.736 -8.698 1.00 71.38 95 VAL A N 1
ATOM 784 C CA . VAL A 1 95 ? 19.187 -13.688 -9.715 1.00 71.38 95 VAL A CA 1
ATOM 785 C C . VAL A 1 95 ? 20.652 -13.294 -9.933 1.00 71.38 95 VAL A C 1
ATOM 787 O O . VAL A 1 95 ? 21.045 -13.017 -11.066 1.00 71.38 95 VAL A O 1
ATOM 790 N N . ALA A 1 96 ? 21.479 -13.276 -8.882 1.00 71.19 96 ALA A N 1
ATOM 791 C CA . ALA A 1 96 ? 22.881 -12.880 -8.991 1.00 71.19 96 ALA A CA 1
ATOM 792 C C . ALA A 1 96 ? 23.701 -13.920 -9.764 1.00 71.19 96 ALA A C 1
ATOM 794 O O . ALA A 1 96 ? 24.638 -13.561 -10.481 1.00 71.19 96 ALA A O 1
ATOM 795 N N . GLU A 1 97 ? 23.341 -15.197 -9.647 1.00 71.00 97 GLU A N 1
ATOM 796 C CA . GLU A 1 97 ? 23.902 -16.270 -10.465 1.00 71.00 97 GLU A CA 1
ATOM 797 C C . GLU A 1 97 ? 23.376 -16.212 -11.908 1.00 71.00 97 GLU A C 1
ATOM 799 O O . GLU A 1 97 ? 24.159 -16.312 -12.857 1.00 71.00 97 GLU A O 1
ATOM 804 N N . MET A 1 98 ? 22.078 -15.950 -12.096 1.00 67.44 98 MET A N 1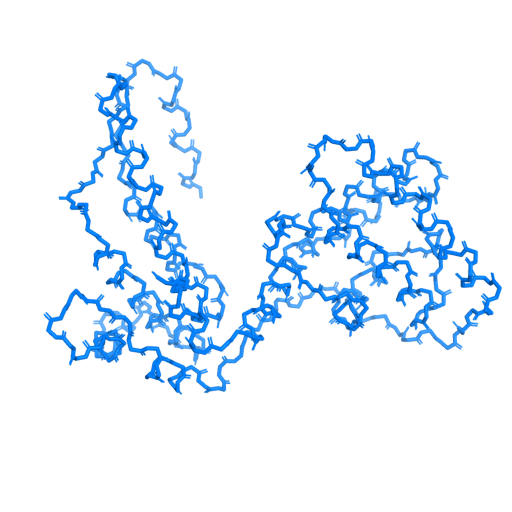
ATOM 805 C CA . MET A 1 98 ? 21.466 -15.829 -13.424 1.00 67.44 98 MET A CA 1
ATOM 806 C C . MET A 1 98 ? 22.036 -14.670 -14.247 1.00 67.44 98 MET A C 1
ATOM 808 O O . MET A 1 98 ? 22.344 -14.866 -15.421 1.00 67.44 98 MET A O 1
ATOM 812 N N . MET A 1 99 ? 22.247 -13.496 -13.640 1.00 67.19 99 MET A N 1
ATOM 813 C CA . MET A 1 99 ? 22.869 -12.346 -14.312 1.00 67.19 99 MET A CA 1
ATOM 814 C C . MET A 1 99 ? 24.302 -12.633 -14.783 1.00 67.19 99 MET A C 1
ATOM 816 O O . MET A 1 99 ? 24.781 -11.992 -15.713 1.00 67.19 99 MET A O 1
ATOM 820 N N . LYS A 1 100 ? 25.001 -13.591 -14.159 1.00 67.81 100 LYS A N 1
ATOM 821 C CA . LYS A 1 100 ? 26.370 -13.976 -14.538 1.00 67.81 100 LYS A CA 1
ATOM 822 C C . LYS A 1 100 ? 26.423 -15.044 -15.629 1.00 67.81 100 LYS A C 1
ATOM 824 O O . LYS A 1 100 ? 27.460 -15.189 -16.268 1.00 67.81 100 LYS A O 1
ATOM 829 N N . THR A 1 101 ? 25.358 -15.826 -15.801 1.00 57.81 101 THR A N 1
ATOM 830 C CA . THR A 1 101 ? 25.413 -17.104 -16.533 1.00 57.81 101 THR A CA 1
ATOM 831 C C . THR A 1 101 ? 24.379 -17.247 -17.648 1.00 57.81 101 THR A C 1
ATOM 833 O O . THR A 1 101 ? 24.522 -18.144 -18.476 1.00 57.81 101 THR A O 1
ATOM 836 N N . SER A 1 102 ? 23.344 -16.401 -17.705 1.00 59.56 102 SER A N 1
ATOM 837 C CA . SER A 1 102 ? 22.170 -16.655 -18.544 1.00 59.56 102 SER A CA 1
ATOM 838 C C . SER A 1 102 ? 21.687 -15.433 -19.329 1.00 59.56 102 SER A C 1
ATOM 840 O O . SER A 1 102 ? 21.389 -14.390 -18.758 1.00 59.56 102 SER A O 1
ATOM 842 N N . GLN A 1 103 ? 21.468 -15.614 -20.638 1.00 77.69 103 GLN A N 1
ATOM 843 C CA . GLN A 1 103 ? 20.777 -14.661 -21.526 1.00 77.69 103 GLN A CA 1
ATOM 844 C C . GLN A 1 103 ? 19.248 -14.616 -21.281 1.00 77.69 103 GLN A C 1
ATOM 846 O O . GLN A 1 103 ? 18.502 -13.963 -22.012 1.00 77.69 103 GLN A O 1
ATOM 851 N N . ALA A 1 104 ? 18.741 -15.339 -20.274 1.00 76.75 104 ALA A N 1
ATOM 852 C CA . ALA A 1 104 ? 17.310 -15.469 -20.012 1.00 76.75 104 ALA A CA 1
ATOM 853 C C . ALA A 1 104 ? 16.653 -14.161 -19.552 1.00 76.75 104 ALA A C 1
ATOM 855 O O . ALA A 1 104 ? 15.508 -13.915 -19.927 1.00 76.75 104 ALA A O 1
ATOM 856 N N . ILE A 1 105 ? 17.360 -13.326 -18.777 1.00 79.44 105 ILE A N 1
ATOM 857 C CA . ILE A 1 105 ? 16.845 -12.014 -18.352 1.00 79.44 105 ILE A CA 1
ATOM 858 C C . ILE A 1 105 ? 16.659 -11.127 -19.579 1.00 79.44 105 ILE A C 1
ATOM 860 O O . ILE A 1 105 ? 15.551 -10.649 -19.793 1.00 79.44 105 ILE A O 1
ATOM 864 N N . ASP A 1 106 ? 17.689 -11.015 -20.424 1.00 81.00 106 ASP A N 1
ATOM 865 C CA . ASP A 1 106 ? 17.646 -10.265 -21.685 1.00 81.00 106 ASP A CA 1
ATOM 866 C C . ASP A 1 106 ? 16.517 -10.743 -22.594 1.00 81.00 106 ASP A C 1
ATOM 868 O O . ASP A 1 106 ? 15.679 -9.961 -23.034 1.00 81.00 106 ASP A O 1
ATOM 872 N N . THR A 1 107 ? 16.427 -12.056 -22.798 1.00 84.62 107 THR A N 1
ATOM 873 C CA . THR A 1 107 ? 15.368 -12.656 -23.617 1.00 84.62 107 THR A CA 1
ATOM 874 C C . THR A 1 107 ? 13.976 -12.313 -23.087 1.00 84.62 107 THR A C 1
ATOM 876 O O . THR A 1 107 ? 13.065 -12.057 -23.871 1.00 84.62 107 THR A O 1
ATOM 879 N N . LEU A 1 108 ? 13.789 -12.318 -21.765 1.00 84.88 108 LEU A N 1
ATOM 880 C CA . LEU A 1 108 ? 12.497 -12.034 -21.154 1.00 84.88 108 LEU A CA 1
ATOM 881 C C . LEU A 1 108 ? 12.148 -10.543 -21.214 1.00 84.88 108 LEU A C 1
ATOM 883 O O . LEU A 1 108 ? 11.031 -10.212 -21.600 1.00 84.88 108 LEU A O 1
ATOM 887 N N . GLN A 1 109 ? 13.093 -9.646 -20.914 1.00 85.62 109 GLN A N 1
ATOM 888 C CA . GLN A 1 109 ? 12.839 -8.204 -20.999 1.00 85.62 109 GLN A CA 1
ATOM 889 C C . GLN A 1 109 ? 12.509 -7.756 -22.431 1.00 85.62 109 GLN A C 1
ATOM 891 O O . GLN A 1 109 ? 11.643 -6.901 -22.603 1.00 85.62 109 GLN A O 1
ATOM 896 N N . PHE A 1 110 ? 13.119 -8.360 -23.461 1.00 86.38 110 PHE A N 1
ATOM 897 C CA . PHE A 1 110 ? 12.782 -8.053 -24.855 1.00 86.38 110 PHE A CA 1
ATOM 898 C C . PHE A 1 110 ? 11.383 -8.539 -25.242 1.00 86.38 110 PHE A C 1
ATOM 900 O O . PHE A 1 110 ? 10.695 -7.850 -25.984 1.00 86.38 110 PHE A O 1
ATOM 907 N N . LYS A 1 111 ? 10.910 -9.669 -24.698 1.00 87.00 111 LYS A N 1
ATOM 908 C CA . LYS A 1 111 ? 9.527 -10.136 -24.918 1.00 87.00 111 LYS A CA 1
ATOM 909 C C . LYS A 1 111 ? 8.470 -9.198 -24.337 1.00 87.00 111 LYS A C 1
ATOM 911 O O . LYS A 1 111 ? 7.327 -9.225 -24.780 1.00 87.00 111 LYS A O 1
ATOM 916 N N . PHE A 1 112 ? 8.833 -8.402 -23.335 1.00 89.12 112 PHE A N 1
ATOM 917 C CA . PHE A 1 112 ? 7.943 -7.410 -22.735 1.00 89.12 112 PHE A CA 1
ATOM 918 C C . PHE A 1 112 ? 7.825 -6.126 -23.562 1.00 89.12 112 PHE A C 1
ATOM 920 O O . PHE A 1 112 ? 7.042 -5.257 -23.191 1.00 89.12 112 PHE A O 1
ATOM 927 N N . LEU A 1 113 ? 8.577 -5.996 -24.656 1.00 86.75 113 LEU A N 1
ATOM 928 C CA . LEU A 1 113 ? 8.446 -4.904 -25.614 1.00 86.75 113 LEU A CA 1
ATOM 929 C C . LEU A 1 113 ? 7.363 -5.228 -26.648 1.00 86.75 113 LEU A C 1
ATOM 931 O O . LEU A 1 113 ? 7.272 -6.363 -27.121 1.00 86.75 113 LEU A O 1
ATOM 935 N N . SER A 1 114 ? 6.547 -4.246 -27.017 1.00 82.56 114 SER A N 1
ATOM 936 C CA . SER A 1 114 ? 5.667 -4.370 -28.177 1.00 82.56 114 SER A CA 1
ATOM 937 C C . SER A 1 114 ? 6.452 -4.220 -29.480 1.00 82.56 114 SER A C 1
ATOM 939 O O . SER A 1 114 ? 7.314 -3.359 -29.621 1.00 82.56 114 SER A O 1
ATOM 941 N N . GLU A 1 115 ? 6.138 -5.058 -30.466 1.00 66.50 115 GLU A N 1
ATOM 942 C CA . GLU A 1 115 ? 6.717 -4.977 -31.811 1.00 66.50 115 GLU A CA 1
ATOM 943 C C . GLU A 1 115 ? 5.952 -3.948 -32.662 1.00 66.50 115 GLU A C 1
ATOM 945 O O . GLU A 1 115 ? 5.300 -4.287 -33.648 1.00 66.50 115 GLU A O 1
ATOM 950 N N . ASN A 1 116 ? 5.962 -2.682 -32.254 1.00 63.31 116 ASN A N 1
ATOM 951 C CA . ASN A 1 116 ? 5.386 -1.568 -33.007 1.00 63.31 116 ASN A CA 1
ATOM 952 C C . ASN A 1 116 ? 6.458 -0.500 -33.272 1.00 63.31 116 ASN A C 1
ATOM 954 O O . ASN A 1 116 ? 7.349 -0.283 -32.466 1.00 63.31 116 ASN A O 1
ATOM 958 N N . GLU A 1 117 ? 6.391 0.162 -34.432 1.00 51.72 117 GLU A N 1
ATOM 959 C CA . GLU A 1 117 ? 7.395 1.145 -34.894 1.00 51.72 117 GLU A CA 1
ATOM 960 C C . GLU A 1 117 ? 7.380 2.486 -34.116 1.00 51.72 117 GLU A C 1
ATOM 962 O O . GLU A 1 117 ? 8.037 3.446 -34.520 1.00 51.72 117 GLU A O 1
ATOM 967 N N . ALA A 1 118 ? 6.610 2.576 -33.029 1.00 59.34 118 ALA A N 1
ATOM 968 C CA . ALA A 1 118 ? 6.578 3.723 -32.123 1.00 59.34 118 ALA A CA 1
ATOM 969 C C . ALA A 1 118 ? 7.551 3.510 -30.948 1.00 59.34 118 ALA A C 1
ATOM 971 O O . ALA A 1 118 ? 8.202 2.473 -30.871 1.00 59.34 118 ALA A O 1
ATOM 972 N N . ASP A 1 119 ? 7.665 4.509 -30.064 1.00 61.59 119 ASP A N 1
ATOM 973 C CA . ASP A 1 119 ? 8.430 4.435 -28.809 1.00 61.59 119 ASP A CA 1
ATOM 974 C C . ASP A 1 119 ? 8.332 3.059 -28.133 1.00 61.59 119 ASP A C 1
ATOM 976 O O . ASP A 1 119 ? 7.259 2.460 -28.136 1.00 61.59 119 ASP A O 1
ATOM 980 N N . ASP A 1 120 ? 9.427 2.602 -27.512 1.00 72.25 120 ASP A N 1
ATOM 981 C CA . ASP A 1 120 ? 9.516 1.327 -26.790 1.00 72.25 120 ASP A CA 1
ATOM 982 C C . ASP A 1 120 ? 8.353 1.184 -25.790 1.00 72.25 120 ASP A C 1
ATOM 984 O O . ASP A 1 120 ? 8.456 1.684 -24.672 1.00 72.25 120 ASP A O 1
ATOM 988 N N . ASP A 1 121 ? 7.253 0.525 -26.158 1.00 81.38 121 ASP A N 1
ATOM 989 C CA . ASP A 1 121 ? 6.069 0.373 -25.306 1.00 81.38 121 ASP A CA 1
ATOM 990 C C . ASP A 1 121 ? 5.968 -1.040 -24.707 1.00 81.38 121 ASP A C 1
ATOM 992 O O . ASP A 1 121 ? 6.640 -1.989 -25.134 1.00 81.38 121 ASP A O 1
ATOM 996 N N . PHE A 1 122 ? 5.176 -1.187 -23.645 1.00 87.25 122 PHE A N 1
ATOM 997 C CA . PHE A 1 122 ? 4.993 -2.470 -22.978 1.00 87.25 122 PHE A CA 1
ATOM 998 C C . PHE A 1 122 ? 4.006 -3.360 -23.735 1.00 87.25 122 PHE A C 1
ATOM 1000 O O . PHE A 1 122 ? 2.856 -3.000 -23.979 1.00 87.25 122 PHE A O 1
ATOM 1007 N N . ASN A 1 123 ? 4.397 -4.608 -23.986 1.00 89.06 123 ASN A N 1
ATOM 1008 C CA . ASN A 1 123 ? 3.468 -5.645 -24.416 1.00 89.06 123 ASN A CA 1
ATOM 1009 C C . ASN A 1 123 ? 2.711 -6.218 -23.207 1.00 89.06 123 ASN A C 1
ATOM 1011 O O . ASN A 1 123 ? 3.047 -7.286 -22.686 1.00 89.06 123 ASN A O 1
ATOM 1015 N N . LEU A 1 124 ? 1.688 -5.493 -22.744 1.00 87.94 124 LEU A N 1
ATOM 1016 C CA . LEU A 1 124 ? 0.938 -5.837 -21.529 1.00 87.94 124 LEU A CA 1
ATOM 1017 C C . LEU A 1 124 ? 0.283 -7.222 -21.595 1.00 87.94 124 LEU A C 1
ATOM 1019 O O . LEU A 1 124 ? 0.213 -7.909 -20.580 1.00 87.94 124 LEU A O 1
ATOM 1023 N N . ALA A 1 125 ? -0.141 -7.669 -22.779 1.00 87.19 125 ALA A N 1
ATOM 1024 C CA . ALA A 1 125 ? -0.718 -8.999 -22.963 1.00 87.19 125 ALA A CA 1
ATOM 1025 C C . ALA A 1 125 ? 0.312 -10.113 -22.703 1.00 87.19 125 ALA A C 1
ATOM 1027 O O . ALA A 1 125 ? 0.025 -11.077 -21.991 1.00 87.19 125 ALA A O 1
ATOM 1028 N N . VAL A 1 126 ? 1.530 -9.965 -23.239 1.00 88.88 126 VAL A N 1
ATOM 1029 C CA . VAL A 1 126 ? 2.625 -10.920 -23.011 1.00 88.88 126 VAL A CA 1
ATOM 1030 C C . VAL A 1 126 ? 3.098 -10.881 -21.562 1.00 88.88 126 VAL A C 1
ATOM 1032 O O . VAL A 1 126 ? 3.346 -11.940 -20.979 1.00 88.88 126 VAL A O 1
ATOM 1035 N N . ILE A 1 127 ? 3.198 -9.691 -20.962 1.00 87.69 127 ILE A N 1
ATOM 1036 C CA . ILE A 1 127 ? 3.553 -9.540 -19.545 1.00 87.69 127 ILE A CA 1
ATOM 1037 C C . ILE A 1 127 ? 2.504 -10.248 -18.680 1.00 87.69 127 ILE A C 1
ATOM 1039 O O . ILE A 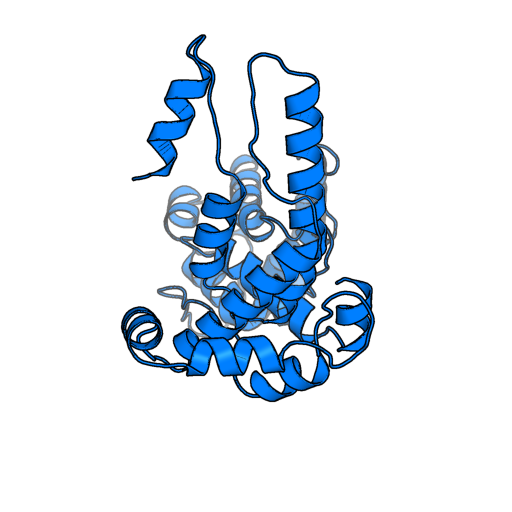1 127 ? 2.852 -11.139 -17.907 1.00 87.69 127 ILE A O 1
ATOM 1043 N N . HIS A 1 128 ? 1.221 -9.934 -18.862 1.00 86.12 128 HIS A N 1
ATOM 1044 C CA . HIS A 1 128 ? 0.130 -10.540 -18.105 1.00 86.12 128 HIS A CA 1
ATOM 1045 C C . HIS A 1 128 ? 0.149 -12.075 -18.174 1.00 86.12 128 HIS A C 1
ATOM 1047 O O . HIS A 1 128 ? 0.106 -12.736 -17.137 1.00 86.12 128 HIS A O 1
ATOM 1053 N N . GLU A 1 129 ? 0.277 -12.658 -19.371 1.00 86.31 129 GLU A N 1
ATOM 1054 C CA . GLU A 1 129 ? 0.331 -14.119 -19.512 1.00 86.31 129 GLU A CA 1
ATOM 1055 C C . GLU A 1 129 ? 1.604 -14.717 -18.891 1.00 86.31 129 GLU A C 1
ATOM 1057 O O . GLU A 1 129 ? 1.549 -15.791 -18.299 1.00 86.31 129 GLU A O 1
ATOM 1062 N N . THR A 1 130 ? 2.742 -14.016 -18.959 1.00 86.88 130 THR A N 1
ATOM 1063 C CA . THR A 1 130 ? 4.003 -14.463 -18.340 1.00 86.88 130 THR A CA 1
ATOM 1064 C C . THR A 1 130 ? 3.878 -14.573 -16.823 1.00 86.88 130 THR A C 1
ATOM 1066 O O . THR A 1 130 ? 4.356 -15.540 -16.233 1.00 86.88 130 THR A O 1
ATOM 1069 N N . PHE A 1 131 ? 3.235 -13.596 -16.185 1.00 85.00 131 PHE A N 1
ATOM 1070 C CA . PHE A 1 131 ? 3.057 -13.561 -14.732 1.00 85.00 131 PHE A CA 1
ATOM 1071 C C . PHE A 1 131 ? 1.820 -14.320 -14.244 1.00 85.00 131 PHE A C 1
ATOM 1073 O O . PHE A 1 131 ? 1.569 -14.394 -13.042 1.00 85.00 131 PHE A O 1
ATOM 1080 N N . LYS A 1 132 ? 1.051 -14.928 -15.145 1.00 81.38 132 LYS A N 1
ATOM 1081 C CA . LYS A 1 132 ? -0.139 -15.695 -14.792 1.00 81.38 132 LYS A CA 1
ATOM 1082 C C . LYS A 1 132 ? 0.198 -16.828 -13.823 1.00 81.38 132 LYS A C 1
ATOM 1084 O O . LYS A 1 132 ?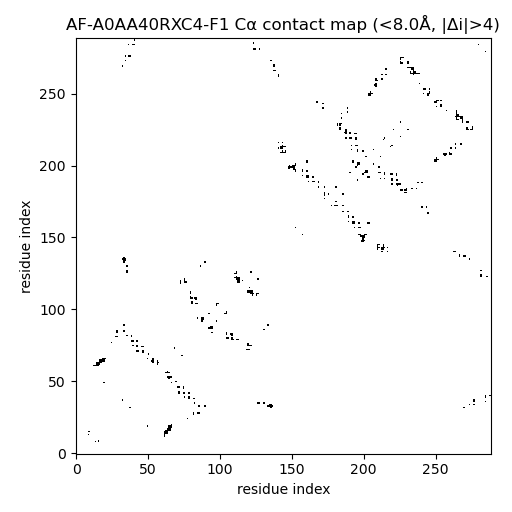 1.069 -17.657 -14.076 1.00 81.38 132 LYS A O 1
ATOM 1089 N N . GLY A 1 133 ? -0.511 -16.862 -12.698 1.00 71.75 133 GLY A N 1
ATOM 1090 C CA . GLY A 1 133 ? -0.273 -17.829 -11.622 1.00 71.75 133 GLY A CA 1
ATOM 1091 C C . GLY A 1 133 ? 0.843 -17.438 -10.644 1.00 71.75 133 GLY A C 1
ATOM 1092 O O . GLY A 1 133 ? 0.982 -18.086 -9.609 1.00 71.75 133 GLY A O 1
ATOM 1093 N N . LEU A 1 134 ? 1.590 -16.360 -10.903 1.00 72.62 134 LEU A N 1
ATOM 1094 C CA . LEU A 1 134 ? 2.449 -15.714 -9.912 1.00 72.62 134 LEU A CA 1
ATOM 1095 C C . LEU A 1 134 ? 1.618 -14.642 -9.202 1.00 72.62 134 LEU A C 1
ATOM 1097 O O . LEU A 1 134 ? 1.457 -13.534 -9.697 1.00 72.62 134 LEU A O 1
ATOM 1101 N N . SER A 1 135 ? 1.026 -15.001 -8.063 1.00 63.56 135 SER A N 1
ATOM 1102 C CA . SER A 1 135 ? 0.287 -14.048 -7.224 1.00 63.56 135 SER A CA 1
ATOM 1103 C C . SER A 1 135 ? 1.201 -13.403 -6.178 1.00 63.56 135 SER A C 1
ATOM 1105 O O . SER A 1 135 ? 2.184 -14.028 -5.750 1.00 63.56 135 SER A O 1
ATOM 1107 N N . PRO A 1 136 ? 0.882 -12.180 -5.720 1.00 66.06 136 PRO A N 1
ATOM 1108 C CA . PRO A 1 136 ? 1.598 -11.562 -4.621 1.00 66.06 136 PRO A CA 1
ATOM 1109 C C . PRO A 1 136 ? 1.602 -12.443 -3.374 1.00 66.06 136 PRO A C 1
ATOM 1111 O O . PRO A 1 136 ? 0.579 -12.984 -2.967 1.00 66.06 136 PRO A O 1
ATOM 1114 N N . VAL A 1 137 ? 2.775 -12.592 -2.758 1.00 67.19 137 VAL A N 1
ATOM 1115 C CA . VAL A 1 137 ? 2.907 -13.277 -1.469 1.00 67.19 137 VAL A CA 1
ATOM 1116 C C . VAL A 1 137 ? 3.091 -12.197 -0.428 1.00 67.19 137 VAL A C 1
ATOM 1118 O O . VAL A 1 137 ? 4.157 -11.581 -0.358 1.00 67.19 137 VAL A O 1
ATOM 1121 N N . LEU A 1 138 ? 2.048 -11.972 0.363 1.00 72.88 138 LEU A N 1
ATOM 1122 C CA . LEU A 1 138 ? 2.107 -11.062 1.493 1.00 72.88 138 LEU A CA 1
ATOM 1123 C C . LEU A 1 138 ? 3.018 -11.644 2.574 1.00 72.88 138 LEU A C 1
ATOM 1125 O O . LEU A 1 138 ? 3.032 -12.849 2.841 1.00 72.88 138 LEU A O 1
ATOM 1129 N N . ARG A 1 139 ? 3.803 -10.776 3.212 1.00 73.94 139 ARG A N 1
ATOM 1130 C CA . ARG A 1 139 ? 4.633 -11.177 4.345 1.00 73.94 139 ARG A CA 1
ATOM 1131 C C . ARG A 1 139 ? 3.724 -11.597 5.498 1.00 73.94 139 ARG A C 1
ATOM 1133 O O . ARG A 1 139 ? 2.917 -10.798 5.949 1.00 73.94 139 ARG A O 1
ATOM 1140 N N . SER A 1 140 ? 3.903 -12.809 6.017 1.00 77.69 140 SER A N 1
ATOM 1141 C CA . SER A 1 140 ? 3.167 -13.256 7.204 1.00 77.69 140 SER A CA 1
ATOM 1142 C C . SER A 1 140 ? 3.438 -12.339 8.405 1.00 77.69 140 SER A C 1
ATOM 1144 O O . SER A 1 140 ? 4.593 -12.010 8.708 1.00 77.69 140 SER A O 1
ATOM 1146 N N . LEU A 1 141 ? 2.364 -11.938 9.088 1.00 79.19 141 LEU A N 1
ATOM 1147 C CA . LEU A 1 141 ? 2.426 -11.259 10.376 1.00 79.19 141 LEU A CA 1
ATOM 1148 C C . LEU A 1 141 ? 2.512 -12.310 11.488 1.00 79.19 141 LEU A C 1
ATOM 1150 O O . LEU A 1 141 ? 1.673 -13.202 11.587 1.00 79.19 141 LEU A O 1
ATOM 1154 N N . LYS A 1 142 ? 3.537 -12.213 12.343 1.00 75.88 142 LYS A N 1
ATOM 1155 C CA . LYS A 1 142 ? 3.681 -13.121 13.492 1.00 75.88 142 LYS A CA 1
ATOM 1156 C C . LYS A 1 142 ? 2.494 -12.964 14.445 1.00 75.88 142 LYS A C 1
ATOM 1158 O O . LYS A 1 142 ? 2.152 -11.831 14.793 1.00 75.88 142 LYS A O 1
ATOM 1163 N N . ASN A 1 143 ? 1.979 -14.096 14.928 1.00 68.62 143 ASN A N 1
ATOM 1164 C CA . ASN A 1 143 ? 0.867 -14.190 15.880 1.00 68.62 143 ASN A CA 1
ATOM 1165 C C . ASN A 1 143 ? -0.447 -13.584 15.348 1.00 68.62 143 ASN A C 1
ATOM 1167 O O . ASN A 1 143 ? -1.207 -13.006 16.116 1.00 68.62 143 ASN A O 1
ATOM 1171 N N . ALA A 1 144 ? -0.693 -13.680 14.037 1.00 65.69 144 ALA A N 1
ATOM 1172 C CA . ALA A 1 144 ? -1.972 -13.306 13.426 1.00 65.69 144 ALA A CA 1
ATOM 1173 C C . ALA A 1 144 ? -3.037 -14.419 13.513 1.00 65.69 144 ALA A C 1
ATOM 1175 O O . ALA A 1 144 ? -4.127 -14.261 12.985 1.00 65.69 144 ALA A O 1
ATOM 1176 N N . GLU A 1 145 ? -2.737 -15.533 14.179 1.00 61.53 145 GLU A N 1
ATOM 1177 C CA . GLU A 1 145 ? -3.694 -16.610 14.427 1.00 61.53 145 GLU A CA 1
ATOM 1178 C C . GLU A 1 145 ? -4.354 -16.366 15.788 1.00 61.53 145 GLU A C 1
ATOM 1180 O O . GLU A 1 145 ? -3.799 -16.701 16.835 1.00 61.53 145 GLU A O 1
ATOM 1185 N N . VAL A 1 146 ? -5.517 -15.721 15.774 1.00 60.75 146 VAL A N 1
ATOM 1186 C CA . VAL A 1 146 ? -6.430 -15.674 16.921 1.00 60.75 146 VAL A CA 1
ATOM 1187 C C . VAL A 1 146 ? -7.581 -16.612 16.589 1.00 60.75 146 VAL A C 1
ATOM 1189 O O . VAL A 1 146 ? -8.123 -16.531 15.489 1.00 60.75 146 VAL A O 1
ATOM 1192 N N . GLU A 1 147 ? -7.926 -17.525 17.503 1.00 55.22 147 GLU A N 1
ATOM 1193 C CA . GLU A 1 147 ? -9.112 -18.371 17.334 1.00 55.22 147 GLU A CA 1
ATOM 1194 C C . GLU A 1 147 ? -10.336 -17.471 17.118 1.00 55.22 147 GLU A C 1
ATOM 1196 O O . GLU A 1 147 ? -10.556 -16.537 17.896 1.00 55.22 147 GLU A O 1
ATOM 1201 N N . GLU A 1 148 ? -11.109 -17.735 16.057 1.00 55.66 148 GLU A N 1
ATOM 1202 C CA . GLU A 1 148 ? -12.416 -17.105 15.860 1.00 55.66 148 GLU A CA 1
ATOM 1203 C C . GLU A 1 148 ? -13.197 -17.203 17.170 1.00 55.66 148 GLU A C 1
ATOM 1205 O O . GLU A 1 148 ? -13.364 -18.278 17.760 1.00 55.66 148 GLU A O 1
ATOM 1210 N N . SER A 1 149 ? -13.629 -16.050 17.667 1.00 53.31 149 SER A N 1
ATOM 1211 C CA . SER A 1 149 ? -14.367 -16.008 18.913 1.00 53.31 149 SER A CA 1
ATOM 1212 C C . SER A 1 149 ? -15.714 -16.678 18.689 1.00 53.31 149 SER A C 1
ATOM 1214 O O . SER A 1 149 ? -16.514 -16.250 17.864 1.00 53.31 149 SER A O 1
ATOM 1216 N N . THR A 1 150 ? -16.022 -17.697 19.486 1.00 52.28 150 THR A N 1
ATOM 1217 C CA . THR A 1 150 ? -17.383 -18.261 19.546 1.00 52.28 150 THR A CA 1
ATOM 1218 C C . THR A 1 150 ? -18.390 -17.299 20.192 1.00 52.28 150 THR A C 1
ATOM 1220 O O . THR A 1 150 ? -19.582 -17.603 20.275 1.00 52.28 150 THR A O 1
ATOM 1223 N N . ILE A 1 151 ? -17.925 -16.139 20.668 1.00 62.22 151 ILE A N 1
ATOM 1224 C CA . ILE A 1 151 ? -18.728 -15.124 21.338 1.00 62.22 151 ILE A CA 1
ATOM 1225 C C . ILE A 1 151 ? -19.184 -14.105 20.295 1.00 62.22 151 ILE A C 1
ATOM 1227 O O . ILE A 1 151 ? -18.460 -13.178 19.945 1.00 62.22 151 ILE A O 1
ATOM 1231 N N . SER A 1 152 ? -20.423 -14.261 19.835 1.00 71.44 152 SER A N 1
ATOM 1232 C CA . SER A 1 152 ? -21.121 -13.227 19.074 1.00 71.44 152 SER A CA 1
ATOM 1233 C C . SER A 1 152 ? -21.679 -12.177 20.040 1.00 71.44 152 SER A C 1
ATOM 1235 O O . SER A 1 152 ? -22.356 -12.511 21.018 1.00 71.44 152 SER A O 1
ATOM 1237 N N . ILE A 1 153 ? -21.379 -10.901 19.795 1.00 82.44 153 ILE A N 1
ATOM 1238 C CA . ILE A 1 153 ? -22.016 -9.799 20.525 1.00 82.44 153 ILE A CA 1
ATOM 1239 C C . ILE A 1 153 ? -23.467 -9.627 20.069 1.00 82.44 153 ILE A C 1
ATOM 1241 O O . ILE A 1 153 ? -23.827 -9.927 18.936 1.00 82.44 153 ILE A O 1
ATOM 1245 N N . THR A 1 154 ? -24.315 -9.102 20.952 1.00 87.06 154 THR A N 1
ATOM 1246 C CA . THR A 1 154 ? -25.703 -8.774 20.586 1.00 87.06 154 THR A CA 1
ATOM 1247 C C . THR A 1 154 ? -25.772 -7.585 19.623 1.00 87.06 154 THR A C 1
ATOM 1249 O O . THR A 1 154 ? -24.941 -6.677 19.715 1.00 87.06 154 THR A O 1
ATOM 1252 N N . ASP A 1 155 ? -26.823 -7.520 18.800 1.00 88.00 155 ASP A N 1
ATOM 1253 C CA . ASP A 1 155 ? -27.066 -6.416 17.854 1.00 88.00 155 ASP A CA 1
ATOM 1254 C C . ASP A 1 155 ? -27.017 -5.032 18.520 1.00 88.00 155 ASP A C 1
ATOM 1256 O O . ASP A 1 155 ? -26.450 -4.091 17.976 1.00 88.00 155 ASP A O 1
ATOM 1260 N N . SER A 1 156 ? -27.529 -4.909 19.749 1.00 89.00 156 SER A N 1
ATOM 1261 C CA . SER A 1 156 ? -27.503 -3.643 20.498 1.00 89.00 156 SER A CA 1
ATOM 1262 C C . SER A 1 156 ? -26.080 -3.170 20.828 1.00 89.00 156 SER A C 1
ATOM 1264 O O . SER A 1 156 ? -25.803 -1.966 20.818 1.00 89.00 156 SER A O 1
ATOM 1266 N N . VAL A 1 157 ? -25.165 -4.100 21.112 1.00 90.38 157 VAL A N 1
ATOM 1267 C CA . VAL A 1 157 ? -23.752 -3.783 21.370 1.00 90.38 157 VAL A CA 1
ATOM 1268 C C . VAL A 1 157 ? -23.060 -3.404 20.064 1.00 90.38 157 VAL A C 1
ATOM 1270 O O . VAL A 1 157 ? -22.324 -2.419 20.040 1.00 90.38 157 VAL A O 1
ATOM 1273 N N . LEU A 1 158 ? -23.356 -4.116 18.972 1.00 92.19 158 LEU A N 1
ATOM 1274 C CA . LEU A 1 158 ? -22.849 -3.782 17.642 1.00 92.19 158 LEU A CA 1
ATOM 1275 C C . LEU A 1 158 ? -23.280 -2.370 17.222 1.00 92.19 158 LEU A C 1
ATOM 1277 O O . LEU A 1 158 ? -22.442 -1.556 16.853 1.00 92.19 158 LEU A O 1
ATOM 1281 N N . GLU A 1 159 ? -24.565 -2.033 17.332 1.00 93.50 159 GLU A N 1
ATOM 1282 C CA . GLU A 1 159 ? -25.068 -0.694 16.998 1.00 93.50 159 GLU A CA 1
ATOM 1283 C C . GLU A 1 159 ? -24.388 0.407 17.819 1.00 93.50 159 GLU A C 1
ATOM 1285 O O . GLU A 1 159 ? -24.047 1.466 17.281 1.00 93.50 159 GLU A O 1
ATOM 1290 N N . THR A 1 160 ? -24.144 0.144 19.106 1.00 93.94 160 THR A N 1
ATOM 1291 C CA . THR A 1 160 ? -23.433 1.071 19.995 1.00 93.94 160 THR A CA 1
ATOM 1292 C C . THR A 1 160 ? -21.994 1.286 19.529 1.00 93.94 160 THR A C 1
ATOM 1294 O O . THR A 1 160 ? -21.544 2.430 19.441 1.00 93.94 160 THR A O 1
ATOM 1297 N N . GLU A 1 161 ? -21.291 0.212 19.165 1.00 95.44 161 GLU A N 1
ATOM 1298 C CA . GLU A 1 161 ? -19.923 0.275 18.644 1.00 95.44 161 GLU A CA 1
ATOM 1299 C C . GLU A 1 161 ? -19.856 1.038 17.314 1.00 95.44 161 GLU A C 1
ATOM 1301 O O . GLU A 1 161 ? -19.011 1.915 17.132 1.00 95.44 161 GLU A O 1
ATOM 1306 N N . LEU A 1 162 ? -20.787 0.781 16.393 1.00 95.88 162 LEU A N 1
ATOM 1307 C CA . LEU A 1 162 ? -20.821 1.457 15.095 1.00 95.88 162 LEU A CA 1
ATOM 1308 C C . LEU A 1 162 ? -21.179 2.945 15.221 1.00 95.88 162 LEU A C 1
ATOM 1310 O O . LEU A 1 162 ? -20.652 3.777 14.475 1.00 95.88 162 LEU A O 1
ATOM 1314 N N . ALA A 1 163 ? -22.065 3.306 16.153 1.00 95.88 163 ALA A N 1
ATOM 1315 C CA . ALA A 1 163 ? -22.372 4.702 16.459 1.00 95.88 163 ALA A CA 1
ATOM 1316 C C . ALA A 1 163 ? -21.157 5.414 17.070 1.00 95.88 163 ALA A C 1
ATOM 1318 O O . ALA A 1 163 ? -20.824 6.536 16.673 1.00 95.88 163 ALA A O 1
ATOM 1319 N N . TYR A 1 164 ? -20.462 4.741 17.989 1.00 95.75 164 TYR A N 1
ATOM 1320 C CA . TYR A 1 164 ? -19.217 5.220 18.571 1.00 95.75 164 TYR A CA 1
ATOM 1321 C C . TYR A 1 164 ? -18.146 5.460 17.495 1.00 95.75 164 TYR A C 1
ATOM 1323 O O . TYR A 1 164 ? -17.586 6.560 17.426 1.00 95.75 164 TYR A O 1
ATOM 1331 N N . ALA A 1 165 ? -17.926 4.482 16.610 1.00 95.81 165 ALA A N 1
ATOM 1332 C CA . ALA A 1 165 ? -16.966 4.557 15.514 1.00 95.81 165 ALA A CA 1
ATOM 1333 C C . ALA A 1 165 ? -17.216 5.785 14.629 1.00 95.81 165 ALA A C 1
ATOM 1335 O O . ALA A 1 165 ? -16.310 6.585 14.407 1.00 95.81 165 ALA A O 1
ATOM 1336 N N . LYS A 1 166 ? -18.466 6.016 14.203 1.00 95.69 166 LYS A N 1
ATOM 1337 C CA . LYS A 1 166 ? -18.832 7.186 13.382 1.00 95.69 166 LYS A CA 1
ATOM 1338 C C . LYS A 1 166 ? -18.467 8.510 14.056 1.00 95.69 166 LYS A C 1
ATOM 1340 O O . LYS A 1 166 ? -17.901 9.396 13.417 1.00 95.69 166 LYS A O 1
ATOM 1345 N N . ILE A 1 167 ? -18.757 8.645 15.352 1.00 95.75 167 ILE A N 1
ATOM 1346 C CA . ILE A 1 167 ? -18.451 9.865 16.111 1.00 95.75 167 ILE A CA 1
ATOM 1347 C C . ILE A 1 167 ? -16.937 10.060 16.228 1.00 95.75 167 ILE A C 1
ATOM 1349 O O . ILE A 1 167 ? -16.433 11.159 15.983 1.00 95.75 167 ILE A O 1
ATOM 1353 N N . LYS A 1 168 ? -16.197 9.014 16.610 1.00 94.88 168 LYS A N 1
ATOM 1354 C CA . LYS A 1 168 ? -14.752 9.114 16.841 1.00 94.88 168 LYS A CA 1
ATOM 1355 C C . LYS A 1 168 ? -13.953 9.291 15.569 1.00 94.88 168 LYS A C 1
ATOM 1357 O O . LYS A 1 168 ? -13.037 10.104 15.579 1.00 94.88 168 LYS A O 1
ATOM 1362 N N . LEU A 1 169 ? -14.322 8.621 14.486 1.00 95.62 169 LEU A N 1
ATOM 1363 C CA . LEU A 1 169 ? -13.676 8.800 13.189 1.00 95.62 169 LEU A CA 1
ATOM 1364 C C . LEU A 1 169 ? -13.926 10.202 12.631 1.00 95.62 169 LEU A C 1
ATOM 1366 O O . LEU A 1 169 ? -12.996 10.830 12.134 1.00 95.62 169 LEU A O 1
ATOM 1370 N N . GLY A 1 170 ? -15.130 10.756 12.820 1.00 93.50 170 GLY A N 1
ATOM 1371 C CA . GLY A 1 170 ? -15.399 12.161 12.506 1.00 93.50 170 GLY A CA 1
ATOM 1372 C C . GLY A 1 170 ? -14.515 13.122 13.311 1.00 93.50 170 GLY A C 1
ATOM 1373 O O . GLY A 1 170 ? -13.934 14.052 12.754 1.00 93.50 170 GLY A O 1
ATOM 1374 N N . GLN A 1 171 ? -14.351 12.879 14.616 1.00 93.44 171 GLN A N 1
ATOM 1375 C CA . GLN A 1 171 ? -13.453 13.673 15.465 1.00 93.44 171 GLN A CA 1
ATOM 1376 C C . GLN A 1 171 ? -11.978 13.504 15.088 1.00 93.44 171 GLN A C 1
ATOM 1378 O O . GLN A 1 171 ? -11.233 14.477 15.143 1.00 93.44 171 GLN A O 1
ATOM 1383 N N . PHE A 1 172 ? -11.560 12.295 14.715 1.00 93.69 172 PHE A N 1
ATOM 1384 C CA . PHE A 1 172 ? -10.203 11.999 14.271 1.00 93.69 172 PHE A CA 1
ATOM 1385 C C . PHE A 1 172 ? -9.887 12.752 12.977 1.00 93.69 172 PHE A C 1
ATOM 1387 O O . PHE A 1 172 ? -8.931 13.520 12.946 1.00 93.69 172 PHE A O 1
ATOM 1394 N N . LYS A 1 173 ? -10.762 12.654 11.968 1.00 91.44 173 LYS A N 1
ATOM 1395 C CA . LYS A 1 173 ? -10.633 13.384 10.699 1.00 91.44 173 LYS A CA 1
ATOM 1396 C C . LYS A 1 173 ? -10.533 14.901 10.900 1.00 91.44 173 LYS A C 1
ATOM 1398 O O . LYS A 1 173 ? -9.750 15.554 10.222 1.00 91.44 173 LYS A O 1
ATOM 1403 N N . LEU A 1 174 ? -11.294 15.460 11.846 1.00 89.12 174 LEU A N 1
ATOM 1404 C CA . LEU A 1 174 ? -11.247 16.890 12.187 1.00 89.12 174 LEU A CA 1
ATOM 1405 C C . LEU A 1 174 ? -10.009 17.299 12.999 1.00 89.12 174 LEU A C 1
ATOM 1407 O O . LEU A 1 174 ? -9.602 18.457 12.938 1.00 89.12 174 LEU A O 1
ATOM 1411 N N . ALA A 1 175 ? -9.463 16.391 13.809 1.00 85.88 175 ALA A N 1
ATOM 1412 C CA . ALA A 1 175 ? -8.282 16.645 14.631 1.00 85.88 175 ALA A CA 1
ATOM 1413 C C . ALA A 1 175 ? -6.974 16.513 13.838 1.00 85.88 175 ALA A C 1
ATOM 1415 O O . ALA A 1 175 ? -5.962 17.097 14.229 1.00 85.88 175 ALA A O 1
ATOM 1416 N N . SER A 1 176 ? -6.995 15.754 12.746 1.00 82.12 176 SER A N 1
ATOM 1417 C CA . SER A 1 176 ? -5.881 15.628 11.816 1.00 82.12 176 SER A CA 1
ATOM 1418 C C . SER A 1 176 ? -5.697 16.891 10.974 1.00 82.12 176 SER A C 1
ATOM 1420 O O . SER A 1 176 ? -6.594 17.728 10.848 1.00 82.12 176 SER A O 1
ATOM 1422 N N . VAL A 1 177 ? -4.505 17.046 10.389 1.00 74.06 177 VAL A N 1
ATOM 1423 C CA . VAL A 1 177 ? -4.252 18.126 9.427 1.00 74.06 177 VAL A CA 1
ATOM 1424 C C . VAL A 1 177 ? -5.281 18.016 8.302 1.00 74.06 177 VAL A C 1
ATOM 1426 O O . VAL A 1 177 ? -5.590 16.919 7.832 1.00 74.06 177 VAL A O 1
ATOM 1429 N N . LYS A 1 178 ? -5.849 19.162 7.913 1.00 67.94 178 LYS A N 1
ATOM 1430 C CA . LYS A 1 178 ? -6.892 19.223 6.891 1.00 67.94 178 LYS A CA 1
ATOM 1431 C C . LYS A 1 178 ? -6.434 18.471 5.636 1.00 67.94 178 LYS A C 1
ATOM 1433 O O . LYS A 1 178 ? -5.317 18.687 5.178 1.00 67.94 178 LYS A O 1
ATOM 1438 N N . ASP A 1 179 ? -7.316 17.620 5.120 1.00 62.91 179 ASP A N 1
ATOM 1439 C CA . ASP A 1 179 ? -7.118 16.812 3.911 1.00 62.91 179 ASP A CA 1
ATOM 1440 C C . ASP A 1 179 ? -6.043 15.704 4.030 1.00 62.91 179 ASP A C 1
ATOM 1442 O O . ASP A 1 179 ? -5.663 15.128 3.021 1.00 62.91 179 ASP A O 1
ATOM 1446 N N . VAL A 1 180 ? -5.581 15.361 5.245 1.00 70.62 180 VAL A N 1
ATOM 1447 C CA . VAL A 1 180 ? -4.657 14.224 5.471 1.00 70.62 180 VAL A CA 1
ATOM 1448 C C . VAL A 1 180 ? -5.395 12.911 5.733 1.00 70.62 180 VAL A C 1
ATOM 1450 O O . VAL A 1 180 ? -5.011 11.872 5.211 1.00 70.62 180 VAL A O 1
ATOM 1453 N N . VAL A 1 181 ? -6.475 12.937 6.521 1.00 82.50 181 VAL A N 1
ATOM 1454 C CA . VAL A 1 181 ? -7.309 11.746 6.748 1.00 82.50 181 VAL A CA 1
ATOM 1455 C C . VAL A 1 181 ? -8.425 11.729 5.714 1.00 82.50 181 VAL A C 1
ATOM 1457 O O . VAL A 1 181 ? -9.390 12.496 5.802 1.00 82.50 181 VAL A O 1
ATOM 1460 N N . SER A 1 182 ? -8.273 10.857 4.727 1.00 87.94 182 SER A N 1
ATOM 1461 C CA . SER A 1 182 ? -9.207 10.698 3.618 1.00 87.94 182 SER A CA 1
ATOM 1462 C C . SER A 1 182 ? -10.441 9.883 3.995 1.00 87.94 182 SER A C 1
ATOM 1464 O O . SER A 1 182 ? -10.498 9.249 5.053 1.00 87.94 182 SER A O 1
ATOM 1466 N N . ASP A 1 183 ? -11.444 9.878 3.116 1.00 91.12 183 ASP A N 1
ATOM 1467 C CA . ASP A 1 183 ? -12.606 9.004 3.293 1.00 91.12 183 ASP A CA 1
ATOM 1468 C C . ASP A 1 183 ? -12.203 7.523 3.237 1.00 91.12 183 ASP A C 1
ATOM 1470 O O . ASP A 1 183 ? -12.691 6.736 4.049 1.00 91.12 183 ASP A O 1
ATOM 1474 N N . ASN A 1 184 ? -11.225 7.173 2.394 1.00 92.44 184 ASN A N 1
ATOM 1475 C CA . ASN A 1 184 ? -10.638 5.835 2.312 1.00 92.44 184 ASN A CA 1
ATOM 1476 C C . ASN A 1 184 ? -10.010 5.400 3.653 1.00 92.44 184 ASN A C 1
ATOM 1478 O O . ASN A 1 184 ? -10.307 4.315 4.155 1.00 92.44 184 ASN A O 1
ATOM 1482 N N . VAL A 1 185 ? -9.242 6.285 4.307 1.00 92.94 185 VAL A N 1
ATOM 1483 C CA . VAL A 1 185 ? -8.699 6.038 5.658 1.00 92.94 185 VAL A CA 1
ATOM 1484 C C . VAL A 1 185 ? -9.831 5.832 6.665 1.00 92.94 185 VAL A C 1
ATOM 1486 O O . VAL A 1 185 ? -9.800 4.888 7.455 1.00 92.94 185 VAL A O 1
ATOM 1489 N N . THR A 1 186 ? -10.856 6.693 6.654 1.00 94.56 186 THR A N 1
ATOM 1490 C CA . THR A 1 186 ? -11.973 6.538 7.599 1.00 94.56 186 THR A CA 1
ATOM 1491 C C . THR A 1 186 ? -12.765 5.256 7.369 1.00 94.56 186 THR A C 1
ATOM 1493 O O . THR A 1 186 ? -13.191 4.646 8.346 1.00 94.56 186 THR A O 1
ATOM 1496 N N . ALA A 1 187 ? -12.925 4.818 6.119 1.00 95.88 187 ALA A N 1
ATOM 1497 C CA . ALA A 1 187 ? -13.583 3.564 5.776 1.00 95.88 187 ALA A CA 1
ATOM 1498 C C . ALA A 1 187 ? -12.770 2.358 6.265 1.00 95.88 187 ALA A C 1
ATOM 1500 O O . ALA A 1 187 ? -13.331 1.467 6.899 1.00 95.88 187 ALA A O 1
ATOM 1501 N N . MET A 1 188 ? -11.447 2.372 6.069 1.00 96.62 188 MET A N 1
ATOM 1502 C CA . MET A 1 188 ? -10.548 1.347 6.605 1.00 96.62 188 MET A CA 1
ATOM 1503 C C . MET A 1 188 ? -10.650 1.254 8.135 1.00 96.62 188 MET A C 1
ATOM 1505 O O . MET A 1 188 ? -10.813 0.172 8.692 1.00 96.62 188 MET A O 1
ATOM 1509 N N . LEU A 1 189 ? -10.587 2.384 8.843 1.00 97.06 189 LEU A N 1
ATOM 1510 C CA . LEU A 1 189 ? -10.683 2.392 10.306 1.00 97.06 189 LEU A CA 1
ATOM 1511 C C . LEU A 1 189 ? -12.085 2.001 10.801 1.00 97.06 189 LEU A C 1
ATOM 1513 O O . LEU A 1 189 ? -12.217 1.374 11.852 1.00 97.06 189 LEU A O 1
ATOM 1517 N N . TYR A 1 190 ? -13.136 2.336 10.049 1.00 97.69 190 TYR A N 1
ATOM 1518 C CA . TYR A 1 190 ? -14.495 1.876 10.328 1.00 97.69 190 TYR A CA 1
ATOM 1519 C C . TYR A 1 190 ? -14.618 0.357 10.183 1.00 97.69 190 TYR A C 1
ATOM 1521 O O . TYR A 1 190 ? -15.248 -0.277 11.028 1.00 97.69 190 TYR A O 1
ATOM 1529 N N . ALA A 1 191 ? -13.956 -0.236 9.186 1.00 97.62 191 ALA A N 1
ATOM 1530 C CA . ALA A 1 191 ? -13.913 -1.682 9.002 1.00 97.62 191 ALA A CA 1
ATOM 1531 C C . ALA A 1 191 ? -13.294 -2.409 10.205 1.00 97.62 191 ALA A C 1
ATOM 1533 O O . ALA A 1 191 ? -13.801 -3.457 10.591 1.00 97.62 191 ALA A O 1
ATOM 1534 N N . PHE A 1 192 ? -12.283 -1.834 10.872 1.00 97.25 192 PHE A N 1
ATOM 1535 C CA . PHE A 1 192 ? -11.791 -2.383 12.144 1.00 97.25 192 PHE A CA 1
ATOM 1536 C C . PHE A 1 192 ? -12.871 -2.392 13.232 1.00 97.25 192 PHE A C 1
ATOM 1538 O O . PHE A 1 192 ? -12.974 -3.365 13.964 1.00 97.25 192 PHE A O 1
ATOM 1545 N N . HIS A 1 193 ? -13.705 -1.356 13.341 1.00 97.38 193 HIS A N 1
ATOM 1546 C CA . HIS A 1 193 ? -14.822 -1.358 14.294 1.00 97.38 193 HIS A CA 1
ATOM 1547 C C . HIS A 1 193 ? -15.885 -2.397 13.949 1.00 97.38 193 HIS A C 1
ATOM 1549 O O . HIS A 1 193 ? -16.275 -3.186 14.807 1.00 97.38 193 HIS A O 1
ATOM 1555 N N . GLU A 1 194 ? -16.351 -2.409 12.704 1.00 96.06 194 GLU A N 1
ATOM 1556 C CA . GLU A 1 194 ? -17.422 -3.306 12.282 1.00 96.06 194 GLU A CA 1
ATOM 1557 C C . GLU A 1 194 ? -16.987 -4.773 12.269 1.00 96.06 194 GLU A C 1
ATOM 1559 O O . GLU A 1 194 ? -17.679 -5.632 12.817 1.00 96.06 194 GLU A O 1
ATOM 1564 N N . GLY A 1 195 ? -15.834 -5.055 11.674 1.00 93.69 195 GLY A N 1
ATOM 1565 C CA . GLY A 1 195 ? -15.340 -6.407 11.498 1.00 93.69 195 GLY A CA 1
ATOM 1566 C C . GLY A 1 195 ? -14.830 -7.032 12.794 1.00 93.69 195 GLY A C 1
ATOM 1567 O O . GLY A 1 195 ? -15.157 -8.179 13.073 1.00 93.69 195 GLY A O 1
ATOM 1568 N N . MET A 1 196 ? -14.137 -6.286 13.665 1.00 93.38 196 MET A N 1
ATOM 1569 C CA . MET A 1 196 ? -13.737 -6.824 14.979 1.00 93.38 196 MET A CA 1
ATOM 1570 C C . MET A 1 196 ? -14.944 -7.201 15.840 1.00 93.38 196 MET A C 1
ATOM 1572 O O . MET A 1 196 ? -14.925 -8.207 16.552 1.00 93.38 196 MET A O 1
ATOM 1576 N N . ALA A 1 197 ? -16.006 -6.403 15.751 1.00 93.06 197 ALA A N 1
ATOM 1577 C CA . ALA A 1 197 ? -17.242 -6.637 16.470 1.00 93.06 197 ALA A CA 1
ATOM 1578 C C . ALA A 1 197 ? -17.990 -7.868 15.928 1.00 93.06 197 ALA A C 1
ATOM 1580 O O . ALA A 1 197 ? -18.494 -8.665 16.717 1.00 93.06 197 ALA A O 1
ATOM 1581 N N . LYS A 1 198 ? -18.036 -8.053 14.603 1.00 91.38 198 LYS A N 1
ATOM 1582 C CA . LYS A 1 198 ? -18.748 -9.169 13.958 1.00 91.38 198 LYS A CA 1
ATOM 1583 C C . LYS A 1 198 ? -17.983 -10.493 13.982 1.00 91.38 198 LYS A C 1
ATOM 1585 O O . LYS A 1 198 ? -18.587 -11.506 14.316 1.00 91.38 198 LYS A O 1
ATOM 1590 N N . GLU A 1 199 ? -16.688 -10.478 13.673 1.00 90.94 199 GLU A N 1
ATOM 1591 C CA . GLU A 1 199 ? -15.866 -11.693 13.538 1.00 90.94 199 GLU A CA 1
ATOM 1592 C C . GLU A 1 199 ? -15.326 -12.191 14.884 1.00 90.94 199 GLU A C 1
ATOM 1594 O O . GLU A 1 199 ? -15.223 -13.392 15.123 1.00 90.94 199 GLU A O 1
ATOM 1599 N N . TYR A 1 200 ? -14.998 -11.270 15.799 1.00 88.62 200 TYR A N 1
ATOM 1600 C CA . TYR A 1 200 ? -14.364 -11.616 17.077 1.00 88.62 200 TYR A CA 1
ATOM 1601 C C . TYR A 1 200 ? -15.210 -11.263 18.307 1.00 88.62 200 TYR A C 1
ATOM 1603 O O . TYR A 1 200 ? -14.826 -11.596 19.430 1.00 88.62 200 TYR A O 1
ATOM 1611 N N . GLY A 1 201 ? -16.346 -10.581 18.139 1.00 89.25 201 GLY A N 1
ATOM 1612 C CA . GLY A 1 201 ? -17.145 -10.110 19.271 1.00 89.25 201 GLY A CA 1
ATOM 1613 C C . GLY A 1 201 ? -16.429 -9.058 20.126 1.00 89.25 201 GLY A C 1
ATOM 1614 O O . GLY A 1 201 ? -16.714 -8.938 21.318 1.00 89.25 201 GLY A O 1
ATOM 1615 N N . LEU A 1 202 ? -15.473 -8.322 19.548 1.00 91.00 202 LEU A N 1
ATOM 1616 C CA . LEU A 1 202 ? -14.628 -7.364 20.261 1.00 91.00 202 LEU A CA 1
ATOM 1617 C C . LEU A 1 202 ? -15.010 -5.922 19.924 1.00 91.00 202 LEU A C 1
ATOM 1619 O O . LEU A 1 202 ? -15.005 -5.515 18.764 1.00 91.00 202 LEU A O 1
ATOM 1623 N N . THR A 1 203 ? -15.253 -5.113 20.954 1.00 92.50 203 THR A N 1
ATOM 1624 C CA . THR A 1 203 ? -15.358 -3.650 20.833 1.00 92.50 203 THR A CA 1
ATOM 1625 C C . THR A 1 203 ? -13.990 -2.992 21.007 1.00 92.50 203 THR A C 1
ATOM 1627 O O . THR A 1 203 ? -13.055 -3.621 21.519 1.00 92.50 203 THR A O 1
ATOM 1630 N N . HIS A 1 204 ? -13.872 -1.713 20.635 1.00 92.25 204 HIS A N 1
ATOM 1631 C CA . HIS A 1 204 ? -12.625 -0.943 20.739 1.00 92.25 204 HIS A CA 1
ATOM 1632 C C . HIS A 1 204 ? -11.928 -1.003 22.110 1.00 92.25 204 HIS A C 1
ATOM 1634 O O . HIS A 1 204 ? -10.697 -1.005 22.171 1.00 92.25 204 HIS A O 1
ATOM 1640 N N . ASP A 1 205 ? -12.687 -1.117 23.203 1.00 90.31 205 ASP A N 1
ATOM 1641 C CA . ASP A 1 205 ? -12.158 -1.243 24.569 1.00 90.31 205 ASP A CA 1
ATOM 1642 C C . ASP A 1 205 ? -11.328 -2.521 24.785 1.00 90.31 205 ASP A C 1
ATOM 1644 O O . ASP A 1 205 ? -10.428 -2.563 25.627 1.00 90.31 205 ASP A O 1
ATOM 1648 N N . SER A 1 206 ? -11.635 -3.568 24.019 1.00 89.88 206 SER A N 1
ATOM 1649 C CA . SER A 1 206 ? -11.109 -4.928 24.182 1.00 89.88 206 SER A CA 1
ATOM 1650 C C . SER A 1 206 ? -10.083 -5.334 23.124 1.00 89.88 206 SER A C 1
ATOM 1652 O O . SER A 1 206 ? -9.568 -6.450 23.162 1.00 89.88 206 SER A O 1
ATOM 1654 N N . TRP A 1 207 ? -9.747 -4.442 22.188 1.00 91.94 207 TRP A N 1
ATOM 1655 C CA . TRP A 1 207 ? -8.782 -4.750 21.136 1.00 91.94 207 TRP A CA 1
ATOM 1656 C C . TRP A 1 207 ? -7.406 -5.113 21.712 1.00 91.94 207 TRP A C 1
ATOM 1658 O O . TRP A 1 207 ? -6.862 -4.417 22.576 1.00 91.94 207 TRP A O 1
ATOM 1668 N N . SER A 1 208 ? -6.813 -6.182 21.188 1.00 90.00 208 SER A N 1
ATOM 1669 C CA . SER A 1 208 ? -5.415 -6.564 21.403 1.00 90.00 208 SER A CA 1
ATOM 1670 C C . SER A 1 208 ? -4.620 -6.421 20.103 1.00 90.00 208 SER A C 1
ATOM 1672 O O . SER A 1 208 ? -5.200 -6.302 19.021 1.00 90.00 208 SER A O 1
ATOM 1674 N N . ALA A 1 209 ? -3.288 -6.417 20.187 1.00 90.69 209 ALA A N 1
ATOM 1675 C CA . ALA A 1 209 ? -2.449 -6.360 18.989 1.00 90.69 209 ALA A CA 1
ATOM 1676 C C . ALA A 1 209 ? -2.624 -7.616 18.120 1.00 90.69 209 ALA A C 1
ATOM 1678 O O . ALA A 1 209 ? -2.631 -7.529 16.895 1.00 90.69 209 ALA A O 1
ATOM 1679 N N . GLU A 1 210 ? -2.799 -8.773 18.756 1.00 90.06 210 GLU A N 1
ATOM 1680 C CA . GLU A 1 210 ? -3.036 -10.064 18.114 1.00 90.06 210 GLU A CA 1
ATOM 1681 C C . GLU A 1 210 ? -4.353 -10.056 17.340 1.00 90.06 210 GLU A C 1
ATOM 1683 O O . GLU A 1 210 ? -4.370 -10.421 16.169 1.00 90.06 210 GLU A O 1
ATOM 1688 N N . ALA A 1 211 ? -5.437 -9.567 17.950 1.00 90.75 211 ALA A N 1
ATOM 1689 C CA . ALA A 1 211 ? -6.740 -9.517 17.295 1.00 90.75 211 ALA A CA 1
ATOM 1690 C C . ALA A 1 211 ? -6.748 -8.517 16.124 1.00 90.75 211 ALA A C 1
ATOM 1692 O O . ALA A 1 211 ? -7.254 -8.829 15.051 1.00 90.75 211 ALA A O 1
ATOM 1693 N N . LEU A 1 212 ? -6.094 -7.357 16.277 1.00 93.38 212 LEU A N 1
ATOM 1694 C CA . LEU A 1 212 ? -5.917 -6.394 15.182 1.00 93.38 212 LEU A CA 1
ATOM 1695 C C . LEU A 1 212 ? -5.120 -6.991 14.011 1.00 93.38 212 LEU A C 1
ATOM 1697 O O . LEU A 1 212 ? -5.482 -6.780 12.854 1.00 93.38 212 LEU A O 1
ATOM 1701 N N . LYS A 1 213 ? -4.055 -7.754 14.286 1.00 92.88 213 LYS A N 1
ATOM 1702 C CA . LYS A 1 213 ? -3.301 -8.477 13.250 1.00 92.88 213 LYS A CA 1
ATOM 1703 C C . LYS A 1 213 ? -4.142 -9.547 12.570 1.00 92.88 213 LYS A C 1
ATOM 1705 O O . LYS A 1 213 ? -4.132 -9.604 11.345 1.00 92.88 213 LYS A O 1
ATOM 1710 N N . ALA A 1 214 ? -4.841 -10.372 13.346 1.00 91.19 214 ALA A N 1
ATOM 1711 C CA . ALA A 1 214 ? -5.683 -11.439 12.820 1.00 91.19 214 ALA A CA 1
ATOM 1712 C C . ALA A 1 214 ? -6.750 -10.870 11.881 1.00 91.19 214 ALA A C 1
ATOM 1714 O O . ALA A 1 214 ? -6.815 -11.261 10.718 1.00 91.19 214 ALA A O 1
ATOM 1715 N N . PHE A 1 215 ? -7.471 -9.840 12.330 1.00 93.69 215 PHE A N 1
ATOM 1716 C CA . PHE A 1 215 ? -8.439 -9.134 11.499 1.00 93.69 215 PHE A CA 1
ATOM 1717 C C . PHE A 1 215 ? -7.814 -8.570 10.219 1.00 93.69 215 PHE A C 1
ATOM 1719 O O . PHE A 1 215 ? -8.357 -8.750 9.131 1.00 93.69 215 PHE A O 1
ATOM 1726 N N . THR A 1 216 ? -6.642 -7.936 10.335 1.00 94.06 216 THR A N 1
ATOM 1727 C CA . THR A 1 216 ? -5.922 -7.358 9.189 1.00 94.06 216 THR A CA 1
ATOM 1728 C C . THR A 1 216 ? -5.607 -8.400 8.115 1.00 94.06 216 THR A C 1
ATOM 1730 O O . THR A 1 216 ? -5.721 -8.110 6.928 1.00 94.06 216 THR A O 1
ATOM 1733 N N . VAL A 1 217 ? -5.195 -9.602 8.524 1.00 91.00 217 VAL A N 1
ATOM 1734 C CA . VAL A 1 217 ? -4.804 -10.682 7.607 1.00 91.00 217 VAL A CA 1
ATOM 1735 C C . VAL A 1 217 ? -6.017 -11.392 7.015 1.00 91.00 217 VAL A C 1
ATOM 1737 O O . VAL A 1 217 ? -5.983 -11.763 5.844 1.00 91.00 217 VAL A O 1
ATOM 1740 N N . HIS A 1 218 ? -7.057 -11.614 7.818 1.00 90.25 218 HIS A N 1
ATOM 1741 C CA . HIS A 1 218 ? -8.122 -12.551 7.471 1.00 90.25 218 HIS A CA 1
ATOM 1742 C C . HIS A 1 218 ? -9.404 -11.896 6.961 1.00 90.25 218 HIS A C 1
ATOM 1744 O O . HIS A 1 218 ? -10.073 -12.510 6.140 1.00 90.25 218 HIS A O 1
ATOM 1750 N N . HIS A 1 219 ? -9.728 -10.677 7.406 1.00 93.50 219 HIS A N 1
ATOM 1751 C CA . HIS A 1 219 ? -11.067 -10.110 7.202 1.00 93.50 219 HIS A CA 1
ATOM 1752 C C . HIS A 1 219 ? -11.081 -8.656 6.730 1.00 93.50 219 HIS A C 1
ATOM 1754 O O . HIS A 1 219 ? -12.099 -8.193 6.230 1.00 93.50 219 HIS A O 1
ATOM 1760 N N . LEU A 1 220 ? -9.986 -7.897 6.860 1.00 95.56 220 LEU A N 1
ATOM 1761 C CA . LEU A 1 220 ? -9.998 -6.458 6.563 1.00 95.56 220 LEU A CA 1
ATOM 1762 C C . LEU A 1 220 ? -10.565 -6.133 5.169 1.00 95.56 220 LEU A C 1
ATOM 1764 O O . LEU A 1 220 ? -11.368 -5.212 5.046 1.00 95.56 220 LEU A O 1
ATOM 1768 N N . LEU A 1 221 ? -10.197 -6.901 4.140 1.00 94.31 221 LEU A N 1
ATOM 1769 C CA . LEU A 1 221 ? -10.662 -6.683 2.763 1.00 94.31 221 LEU A CA 1
ATOM 1770 C C . LEU A 1 221 ? -12.113 -7.133 2.504 1.00 94.31 221 LEU A C 1
ATOM 1772 O O . LEU A 1 221 ? -12.678 -6.774 1.474 1.00 94.31 221 LEU A O 1
ATOM 1776 N N . ASP A 1 222 ? -12.733 -7.862 3.434 1.00 95.38 222 ASP A N 1
ATOM 1777 C CA . ASP A 1 222 ? -14.164 -8.190 3.372 1.00 95.38 222 ASP A CA 1
ATOM 1778 C C . ASP A 1 222 ? -15.028 -7.014 3.857 1.00 95.38 222 ASP A C 1
ATOM 1780 O O . ASP A 1 222 ? -16.177 -6.857 3.442 1.00 95.38 222 ASP A O 1
ATOM 1784 N N . TYR A 1 223 ? -14.458 -6.162 4.716 1.00 96.50 223 TYR A N 1
ATOM 1785 C CA . TYR A 1 223 ? -15.130 -5.017 5.337 1.00 96.50 223 TYR A CA 1
ATOM 1786 C C . TYR A 1 223 ? -14.705 -3.664 4.758 1.00 96.50 223 TYR A C 1
ATOM 1788 O O . TYR A 1 223 ? -15.404 -2.665 4.929 1.00 96.50 223 TYR A O 1
ATOM 1796 N N . TRP A 1 224 ? -13.570 -3.610 4.066 1.00 96.38 224 TRP A N 1
ATOM 1797 C CA . TRP A 1 224 ? -13.050 -2.407 3.432 1.00 96.38 224 TRP A CA 1
ATOM 1798 C C . TRP A 1 224 ? -12.666 -2.692 1.986 1.00 96.38 224 TRP A C 1
ATOM 1800 O O . TRP A 1 224 ? -11.911 -3.618 1.703 1.00 96.38 224 TRP A O 1
ATOM 1810 N N . ARG A 1 225 ? -13.154 -1.846 1.075 1.00 93.81 225 ARG A N 1
ATOM 1811 C CA . ARG A 1 225 ? -12.728 -1.823 -0.323 1.00 93.81 225 ARG A CA 1
ATOM 1812 C C . ARG A 1 225 ? -11.736 -0.672 -0.513 1.00 93.81 225 ARG A C 1
ATOM 1814 O O . ARG A 1 225 ? -12.176 0.476 -0.500 1.00 93.81 225 ARG A O 1
ATOM 1821 N N . PRO A 1 226 ? -10.432 -0.955 -0.676 1.00 93.62 226 PRO A N 1
ATOM 1822 C CA . PRO A 1 226 ? -9.438 0.077 -0.922 1.00 93.62 226 PRO A CA 1
ATOM 1823 C C . PRO A 1 226 ? -9.756 0.920 -2.156 1.00 93.62 226 PRO A C 1
ATOM 1825 O O . PRO A 1 226 ? -10.311 0.424 -3.138 1.00 93.62 226 PRO A O 1
ATOM 1828 N N . GLU A 1 227 ? -9.323 2.177 -2.121 1.00 91.31 227 GLU A N 1
ATOM 1829 C CA . GLU A 1 227 ? -9.366 3.113 -3.244 1.00 91.31 227 GLU A CA 1
ATOM 1830 C C . GLU A 1 227 ? -7.960 3.634 -3.576 1.00 91.31 227 GLU A C 1
ATOM 1832 O O . GLU A 1 227 ? -7.078 3.674 -2.720 1.00 91.31 227 GLU A O 1
ATOM 1837 N N . TRP A 1 228 ? -7.742 4.068 -4.825 1.00 84.69 228 TRP A N 1
ATOM 1838 C CA . TRP A 1 228 ? -6.458 4.639 -5.268 1.00 84.69 228 TRP A CA 1
ATOM 1839 C C . TRP A 1 228 ? -6.075 5.930 -4.539 1.00 84.69 228 TRP A C 1
ATOM 1841 O O . TRP A 1 228 ? -4.906 6.315 -4.538 1.00 84.69 228 TRP A O 1
ATOM 1851 N N . GLN A 1 229 ? -7.060 6.622 -3.972 1.00 83.31 229 GLN A N 1
ATOM 1852 C CA . GLN A 1 229 ? -6.845 7.870 -3.267 1.00 83.31 229 GLN A CA 1
ATOM 1853 C C . GLN A 1 229 ? -6.230 7.604 -1.885 1.00 83.31 229 GLN A C 1
ATOM 1855 O O . GLN A 1 229 ? -6.749 6.794 -1.115 1.00 83.31 229 GLN A O 1
ATOM 1860 N N . ASP A 1 230 ? -5.152 8.327 -1.569 1.00 80.94 230 ASP A N 1
ATOM 1861 C CA . ASP A 1 230 ? -4.507 8.337 -0.248 1.00 80.94 230 ASP A CA 1
ATOM 1862 C C . ASP A 1 230 ? -4.065 6.938 0.229 1.00 80.94 230 ASP A C 1
ATOM 1864 O O . ASP A 1 230 ? -4.223 6.576 1.391 1.00 80.94 230 ASP A O 1
ATOM 1868 N N . LEU A 1 231 ? -3.527 6.141 -0.704 1.00 83.75 231 LEU A N 1
ATOM 1869 C CA . LEU A 1 231 ? -3.010 4.790 -0.456 1.00 83.75 231 LEU A CA 1
ATOM 1870 C C . LEU A 1 231 ? -1.644 4.795 0.255 1.00 83.75 231 LEU A C 1
ATOM 1872 O O . LEU A 1 231 ? -1.306 3.843 0.953 1.00 83.75 231 LEU A O 1
ATOM 1876 N N . ASP A 1 232 ? -0.837 5.840 0.051 1.00 78.94 232 ASP A N 1
ATOM 1877 C CA . ASP A 1 232 ? 0.509 5.922 0.624 1.00 78.94 232 ASP A CA 1
ATOM 1878 C C . ASP A 1 232 ? 0.447 6.109 2.144 1.00 78.94 232 ASP A C 1
ATOM 1880 O O . ASP A 1 232 ? -0.113 7.085 2.643 1.00 78.94 232 ASP A O 1
ATOM 1884 N N . GLY A 1 233 ? 1.019 5.155 2.879 1.00 82.38 233 GLY A N 1
ATOM 1885 C CA . GLY A 1 233 ? 1.051 5.162 4.339 1.00 82.38 233 GLY A CA 1
ATOM 1886 C C . GLY A 1 233 ? -0.306 4.956 5.019 1.00 82.38 233 GLY A C 1
ATOM 1887 O O . GLY A 1 233 ? -0.400 5.187 6.228 1.00 82.38 233 GLY A O 1
ATOM 1888 N N . ILE A 1 234 ? -1.339 4.507 4.294 1.00 89.88 234 ILE A N 1
ATOM 1889 C CA . ILE A 1 234 ? -2.695 4.306 4.827 1.00 89.88 234 ILE A CA 1
ATOM 1890 C C . ILE A 1 234 ? -2.715 3.371 6.043 1.00 89.88 234 ILE A C 1
ATOM 1892 O O . ILE A 1 234 ? -3.404 3.631 7.028 1.00 89.88 234 ILE A O 1
ATOM 1896 N N . GLY A 1 235 ? -1.899 2.320 6.045 1.00 87.88 235 GLY A N 1
ATOM 1897 C CA . GLY A 1 235 ? -1.754 1.404 7.168 1.00 87.88 235 GLY A CA 1
ATOM 1898 C C . GLY A 1 235 ? -1.149 2.053 8.414 1.00 87.88 235 GLY A C 1
ATOM 1899 O O . GLY A 1 235 ? -1.422 1.617 9.536 1.00 87.88 235 GLY A O 1
ATOM 1900 N N . GLY A 1 236 ? -0.367 3.123 8.248 1.00 90.38 236 GLY A N 1
ATOM 1901 C CA . GLY A 1 236 ? 0.144 3.939 9.351 1.00 90.38 236 GLY A CA 1
ATOM 1902 C C . GLY A 1 236 ? -0.973 4.610 10.155 1.00 90.38 236 GLY A C 1
ATOM 1903 O O . GLY A 1 236 ? -0.839 4.793 11.371 1.00 90.38 236 GLY A O 1
ATOM 1904 N N . GLU A 1 237 ? -2.115 4.883 9.520 1.00 93.19 237 GLU A N 1
ATOM 1905 C CA . GLU A 1 237 ? -3.249 5.559 10.151 1.00 93.19 237 GLU A CA 1
ATOM 1906 C C . GLU A 1 237 ? -3.925 4.721 11.237 1.00 93.19 237 GLU A C 1
ATOM 1908 O O . GLU A 1 237 ? -4.511 5.281 12.165 1.00 93.19 237 GLU A O 1
ATOM 1913 N N . LEU A 1 238 ? -3.764 3.392 11.226 1.00 94.75 238 LEU A N 1
ATOM 1914 C CA . LEU A 1 238 ? -4.213 2.548 12.336 1.00 94.75 238 LEU A CA 1
ATOM 1915 C C . LEU A 1 238 ? -3.516 2.939 13.649 1.00 94.75 238 LEU A C 1
ATOM 1917 O O . LEU A 1 238 ? -4.169 3.132 14.676 1.00 94.75 238 LEU A O 1
ATOM 1921 N N . LYS A 1 239 ? -2.188 3.107 13.630 1.00 93.56 239 LYS A N 1
ATOM 1922 C CA . LYS A 1 239 ? -1.416 3.502 14.824 1.00 93.56 239 LYS A CA 1
ATOM 1923 C C . LYS A 1 239 ? -1.744 4.937 15.247 1.00 93.56 239 LYS A C 1
ATOM 1925 O O . LYS A 1 239 ? -1.886 5.202 16.447 1.00 93.56 239 LYS A O 1
ATOM 1930 N N . SER A 1 240 ? -1.911 5.845 14.282 1.00 92.81 240 SER A N 1
ATOM 1931 C CA . SER A 1 240 ? -2.359 7.224 14.526 1.00 92.81 240 SER A CA 1
ATOM 1932 C C . SER A 1 240 ? -3.722 7.252 15.218 1.00 92.81 240 SER A C 1
ATOM 1934 O O . SER A 1 240 ? -3.902 7.947 16.222 1.00 92.81 240 SER A O 1
ATOM 1936 N N . TYR A 1 241 ? -4.661 6.429 14.753 1.00 95.00 241 TYR A N 1
ATOM 1937 C CA . TYR A 1 241 ? -6.000 6.344 15.318 1.00 95.00 241 TYR A CA 1
ATOM 1938 C C . TYR A 1 241 ? -6.016 5.738 16.726 1.00 95.00 241 TYR A C 1
ATOM 1940 O O . TYR A 1 241 ? -6.649 6.294 17.623 1.00 95.00 241 TYR A O 1
ATOM 1948 N N . LEU A 1 242 ? -5.261 4.664 16.981 1.00 94.69 242 LEU A N 1
ATOM 1949 C CA . LEU A 1 242 ? -5.120 4.109 18.335 1.00 94.69 242 LEU A CA 1
ATOM 1950 C C . LEU A 1 242 ? -4.540 5.148 19.307 1.00 94.69 242 LEU A C 1
ATOM 1952 O O . LEU A 1 242 ? -5.033 5.314 20.425 1.00 94.69 242 LEU A O 1
ATOM 1956 N N . THR A 1 243 ? -3.537 5.908 18.865 1.00 93.75 243 THR A N 1
ATOM 1957 C CA . THR A 1 243 ? -2.958 7.007 19.652 1.00 93.75 243 THR A CA 1
ATOM 1958 C C . THR A 1 243 ? -4.003 8.084 19.949 1.00 93.75 243 THR A C 1
ATOM 1960 O O . THR A 1 243 ? -4.124 8.545 21.088 1.00 93.75 243 THR A O 1
ATOM 1963 N N . PHE A 1 244 ? -4.819 8.440 18.955 1.00 94.44 244 PHE A N 1
ATOM 1964 C CA . PHE A 1 244 ? -5.942 9.353 19.132 1.00 94.44 244 PHE A CA 1
ATOM 1965 C C . PHE A 1 244 ? -6.960 8.822 20.152 1.00 94.44 244 PHE A C 1
ATOM 1967 O O . PHE A 1 244 ? -7.301 9.549 21.088 1.00 94.44 244 PHE A O 1
ATOM 1974 N N . LEU A 1 245 ? -7.404 7.567 20.047 1.00 94.19 245 LEU A N 1
ATOM 1975 C CA . LEU A 1 245 ? -8.343 6.962 20.998 1.00 94.19 245 LEU A CA 1
ATOM 1976 C C . LEU A 1 245 ? -7.786 6.960 22.426 1.00 94.19 245 LEU A C 1
ATOM 1978 O O . LEU A 1 245 ? -8.493 7.313 23.373 1.00 94.19 245 LEU A O 1
ATOM 1982 N N . SER A 1 246 ? -6.497 6.658 22.587 1.00 92.62 246 SER A N 1
ATOM 1983 C CA . SER A 1 246 ? -5.833 6.714 23.889 1.00 92.62 246 SER A CA 1
ATOM 1984 C C . SER A 1 246 ? -5.777 8.135 24.451 1.00 92.62 246 SER A C 1
ATOM 1986 O O . SER A 1 246 ? -5.991 8.314 25.649 1.00 92.62 246 SER A O 1
ATOM 1988 N N . SER A 1 247 ? -5.569 9.157 23.610 1.00 92.69 247 SER A N 1
ATOM 1989 C CA . SER A 1 247 ? -5.627 10.568 24.034 1.00 92.69 247 SER A CA 1
ATOM 1990 C C . SER A 1 247 ? -7.016 10.976 24.544 1.00 92.69 247 SER A C 1
ATOM 1992 O O . SER A 1 247 ? -7.148 11.906 25.340 1.00 92.69 247 SER A O 1
ATOM 1994 N N . LYS A 1 248 ? -8.060 10.262 24.106 1.00 92.12 248 LYS A N 1
ATOM 1995 C CA . LYS A 1 248 ? -9.444 10.412 24.570 1.00 92.12 248 LYS A CA 1
ATOM 1996 C C . LYS A 1 248 ? -9.798 9.477 25.726 1.00 92.12 248 LYS A C 1
ATOM 1998 O O . LYS A 1 248 ? -10.966 9.432 26.093 1.00 92.12 248 LYS A O 1
ATOM 2003 N N . GLN A 1 249 ? -8.817 8.760 26.284 1.00 89.56 249 GLN A N 1
ATOM 2004 C CA . GLN A 1 249 ? -8.997 7.758 27.343 1.00 89.56 249 GLN A CA 1
ATOM 2005 C C . GLN A 1 249 ? -9.990 6.647 26.967 1.00 89.56 249 GLN A C 1
ATOM 2007 O O . GLN A 1 249 ? -10.592 6.036 27.841 1.00 89.56 249 GLN A O 1
ATOM 2012 N N . ALA A 1 250 ? -10.161 6.393 25.669 1.00 89.19 250 ALA A N 1
ATOM 2013 C CA . ALA A 1 250 ? -11.123 5.418 25.170 1.00 89.19 250 ALA A CA 1
ATOM 2014 C C . ALA A 1 250 ? -10.528 4.028 24.937 1.00 89.19 250 ALA A C 1
ATOM 2016 O O . ALA A 1 250 ? -11.239 3.108 24.583 1.00 89.19 250 ALA A O 1
ATOM 2017 N N . ILE A 1 251 ? -9.214 3.875 25.084 1.00 89.38 251 ILE A N 1
ATOM 2018 C CA . ILE A 1 251 ? -8.561 2.569 25.093 1.00 89.38 251 ILE A CA 1
ATOM 2019 C C . ILE A 1 251 ? -7.497 2.555 26.182 1.00 89.38 251 ILE A C 1
ATOM 2021 O O . ILE A 1 251 ? -6.938 3.595 26.547 1.00 89.38 251 ILE A O 1
ATOM 2025 N N . THR A 1 252 ? -7.179 1.361 26.671 1.00 85.19 252 THR A N 1
ATOM 2026 C CA . THR A 1 252 ? -6.109 1.131 27.646 1.00 85.19 252 THR A CA 1
ATOM 2027 C C . THR A 1 252 ? -4.977 0.304 27.030 1.00 85.19 252 THR A C 1
ATOM 2029 O O . THR A 1 252 ? -5.153 -0.370 26.010 1.00 85.19 252 THR A O 1
ATOM 2032 N N . GLY A 1 253 ? -3.778 0.382 27.619 1.00 86.19 253 GLY A N 1
ATOM 2033 C CA . GLY A 1 253 ? -2.621 -0.399 27.162 1.00 86.19 253 GLY A CA 1
ATOM 2034 C C . GLY A 1 253 ? -2.108 -0.011 25.769 1.00 86.19 253 GLY A C 1
ATOM 2035 O O . GLY A 1 253 ? -1.705 -0.886 25.009 1.00 86.19 253 GLY A O 1
ATOM 2036 N N . LEU A 1 254 ? -2.137 1.283 25.408 1.00 88.88 254 LEU A N 1
ATOM 2037 C CA . LEU A 1 254 ? -1.683 1.763 24.091 1.00 88.88 254 LEU A CA 1
ATOM 2038 C C . LEU A 1 254 ? -0.262 1.296 23.760 1.00 88.88 254 LEU A C 1
ATOM 2040 O O . LEU A 1 254 ? -0.007 0.879 22.636 1.00 88.88 254 LEU A O 1
ATOM 2044 N N . LYS A 1 255 ? 0.651 1.386 24.733 1.00 84.56 255 LYS A N 1
ATOM 2045 C CA . LYS A 1 255 ? 2.057 1.035 24.532 1.00 84.56 255 LYS A CA 1
ATOM 2046 C C . LYS A 1 255 ? 2.200 -0.412 24.060 1.00 84.56 255 LYS A C 1
ATOM 2048 O O . LYS A 1 255 ? 2.749 -0.643 22.992 1.00 84.56 255 LYS A O 1
ATOM 2053 N N . ASP A 1 256 ? 1.609 -1.348 24.798 1.00 84.06 256 ASP A N 1
ATOM 2054 C CA . ASP A 1 256 ? 1.663 -2.771 24.460 1.00 84.06 256 ASP A CA 1
ATOM 2055 C C . ASP A 1 256 ? 0.980 -3.060 23.117 1.00 84.06 256 ASP A C 1
ATOM 2057 O O . ASP A 1 256 ? 1.443 -3.915 22.367 1.00 84.06 256 ASP A O 1
ATOM 2061 N N . LYS A 1 257 ? -0.086 -2.324 22.769 1.00 84.75 257 LYS A N 1
ATOM 2062 C CA . LYS A 1 257 ? -0.719 -2.422 21.446 1.00 84.75 257 LYS A CA 1
ATOM 2063 C C . LYS A 1 257 ? 0.244 -1.995 20.337 1.00 84.75 257 LYS A C 1
ATOM 2065 O O . LYS A 1 257 ? 0.492 -2.775 19.427 1.00 84.75 257 LYS A O 1
ATOM 2070 N N . ILE A 1 258 ? 0.798 -0.783 20.405 1.00 86.94 258 ILE A N 1
ATOM 2071 C CA . ILE A 1 258 ? 1.662 -0.234 19.347 1.00 86.94 258 ILE A CA 1
ATOM 2072 C C . ILE A 1 258 ? 2.945 -1.052 19.193 1.00 86.94 258 ILE A C 1
ATOM 2074 O O . ILE A 1 258 ? 3.288 -1.407 18.065 1.00 86.94 258 ILE A O 1
ATOM 2078 N N . ASP A 1 259 ? 3.613 -1.377 20.305 1.00 85.38 259 ASP A N 1
ATOM 2079 C CA . ASP A 1 259 ? 4.888 -2.107 20.312 1.00 85.38 259 ASP A CA 1
ATOM 2080 C C . ASP A 1 259 ? 4.748 -3.506 19.685 1.00 85.38 259 ASP A C 1
ATOM 2082 O O . ASP A 1 259 ? 5.720 -4.063 19.185 1.00 85.38 259 ASP A O 1
ATOM 2086 N N . ASN A 1 260 ? 3.534 -4.068 19.668 1.00 85.81 260 ASN A N 1
ATOM 2087 C CA . ASN A 1 260 ? 3.253 -5.370 19.076 1.00 85.81 260 ASN A CA 1
ATOM 2088 C C . ASN A 1 260 ? 2.579 -5.297 17.697 1.00 85.81 260 ASN A C 1
ATOM 2090 O O . ASN A 1 260 ? 2.278 -6.351 17.150 1.00 85.81 260 ASN A O 1
ATOM 2094 N N . LEU A 1 261 ? 2.379 -4.124 17.083 1.00 87.81 261 LEU A N 1
ATOM 2095 C CA . LEU A 1 261 ? 1.822 -3.965 15.721 1.00 87.81 261 LEU A CA 1
ATOM 2096 C C . LEU A 1 261 ? 2.911 -3.818 14.639 1.00 87.81 261 LEU A C 1
ATOM 2098 O O . LEU A 1 261 ? 2.739 -3.108 13.641 1.00 87.81 261 LEU A O 1
ATOM 2102 N N . ASP A 1 262 ? 4.052 -4.478 14.827 1.00 84.75 262 ASP A N 1
ATOM 2103 C CA . ASP A 1 262 ? 5.144 -4.489 13.852 1.00 84.75 262 ASP A CA 1
ATOM 2104 C C . ASP A 1 262 ? 4.667 -4.933 12.463 1.00 84.75 262 ASP A C 1
ATOM 2106 O O . ASP A 1 262 ? 4.034 -5.981 12.316 1.00 84.75 262 ASP A O 1
ATOM 2110 N N . TYR A 1 263 ? 5.029 -4.152 11.441 1.00 86.44 263 TYR A N 1
ATOM 2111 C CA . TYR A 1 263 ? 4.730 -4.383 10.021 1.00 86.44 263 TYR A CA 1
ATOM 2112 C C . TYR A 1 263 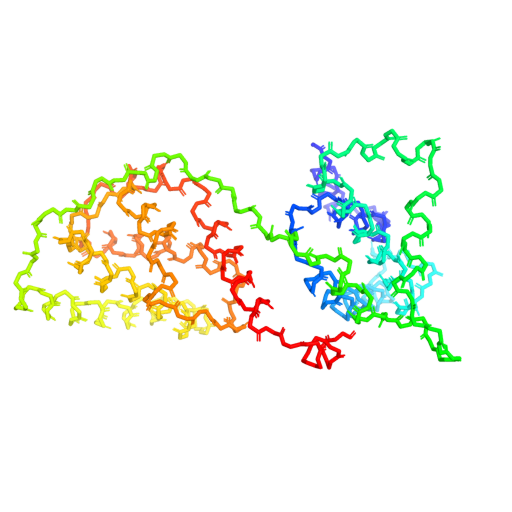? 3.251 -4.389 9.612 1.00 86.44 263 TYR A C 1
ATOM 2114 O O . TYR A 1 263 ? 2.981 -4.583 8.429 1.00 86.44 263 TYR A O 1
ATOM 2122 N N . VAL A 1 264 ? 2.304 -4.177 10.531 1.00 90.12 264 VAL A N 1
ATOM 2123 C CA . VAL A 1 264 ? 0.868 -4.117 10.201 1.00 90.12 264 VAL A CA 1
ATOM 2124 C C . VAL A 1 264 ? 0.573 -2.974 9.235 1.00 90.12 264 VAL A C 1
ATOM 2126 O O . VAL A 1 264 ? -0.153 -3.166 8.270 1.00 90.12 264 VAL A O 1
ATOM 2129 N N . ASP A 1 265 ? 1.204 -1.823 9.456 1.00 90.38 265 ASP A N 1
ATOM 2130 C CA . ASP A 1 265 ? 1.150 -0.659 8.570 1.00 90.38 265 ASP A CA 1
ATOM 2131 C C . ASP A 1 265 ? 1.494 -1.032 7.122 1.00 90.38 265 ASP A C 1
ATOM 2133 O O . ASP A 1 265 ? 0.646 -0.989 6.235 1.00 90.38 265 ASP A O 1
ATOM 2137 N N . ARG A 1 266 ? 2.712 -1.530 6.909 1.00 86.69 266 ARG A N 1
ATOM 2138 C CA . ARG A 1 266 ? 3.185 -1.934 5.586 1.00 86.69 266 ARG A CA 1
ATOM 2139 C C . ARG A 1 266 ? 2.367 -3.087 5.007 1.00 86.69 266 ARG A C 1
ATOM 2141 O O . ARG A 1 266 ? 2.243 -3.195 3.791 1.00 86.69 266 ARG A O 1
ATOM 2148 N N . TYR A 1 267 ? 1.854 -3.985 5.847 1.00 89.19 267 TYR A N 1
ATOM 2149 C CA . TYR A 1 267 ? 1.005 -5.080 5.390 1.00 89.19 267 TYR A CA 1
ATOM 2150 C C . TYR A 1 267 ? -0.300 -4.551 4.797 1.00 89.19 267 TYR A C 1
ATOM 2152 O O . TYR A 1 267 ? -0.682 -4.993 3.716 1.00 89.19 267 TYR A O 1
ATOM 2160 N N . ILE A 1 268 ? -0.953 -3.599 5.468 1.00 92.44 268 ILE A N 1
ATOM 2161 C CA . ILE A 1 268 ? -2.175 -2.957 4.978 1.00 92.44 268 ILE A CA 1
ATOM 2162 C C . ILE A 1 268 ? -1.890 -2.230 3.662 1.00 92.44 268 ILE A C 1
ATOM 2164 O O . ILE A 1 268 ? -2.595 -2.488 2.691 1.00 92.44 268 ILE A O 1
ATOM 2168 N N . ASP A 1 269 ? -0.827 -1.418 3.598 1.00 88.38 269 ASP A N 1
ATOM 2169 C CA . ASP A 1 269 ? -0.448 -0.675 2.384 1.00 88.38 269 ASP A CA 1
ATOM 2170 C C . ASP A 1 269 ? -0.305 -1.614 1.175 1.00 88.38 269 ASP A C 1
ATOM 2172 O O . ASP A 1 269 ? -0.902 -1.414 0.116 1.00 88.38 269 ASP A O 1
ATOM 2176 N N . VAL A 1 270 ? 0.459 -2.697 1.351 1.00 84.25 270 VAL A N 1
ATOM 2177 C CA . VAL A 1 270 ? 0.732 -3.671 0.287 1.00 84.25 270 VAL A CA 1
ATOM 2178 C C . VAL A 1 270 ? -0.515 -4.493 -0.053 1.00 84.25 270 VAL A C 1
ATOM 2180 O O . VAL A 1 270 ? -0.734 -4.822 -1.217 1.00 84.25 270 VAL A O 1
ATOM 2183 N N . SER A 1 271 ? -1.347 -4.837 0.930 1.00 88.62 271 SER A N 1
ATOM 2184 C CA . SER A 1 271 ? -2.591 -5.584 0.692 1.00 88.62 271 SER A CA 1
ATOM 2185 C C . SER A 1 271 ? -3.597 -4.748 -0.091 1.00 88.62 271 SER A C 1
ATOM 2187 O O . SER A 1 271 ? -4.191 -5.242 -1.047 1.00 88.62 271 SER A O 1
ATOM 2189 N N . ALA A 1 272 ? -3.731 -3.472 0.267 1.00 90.44 272 ALA A N 1
ATOM 2190 C CA . ALA A 1 272 ? -4.592 -2.516 -0.410 1.00 90.44 272 ALA A CA 1
ATOM 2191 C C . ALA A 1 272 ? -4.146 -2.282 -1.858 1.00 90.44 272 ALA A C 1
ATOM 2193 O O . ALA A 1 272 ? -4.961 -2.351 -2.779 1.00 90.44 272 ALA A O 1
ATOM 2194 N N . LEU A 1 273 ? -2.839 -2.095 -2.071 1.00 86.69 273 LEU A N 1
ATOM 2195 C CA . LEU A 1 273 ? -2.261 -1.988 -3.406 1.00 86.69 273 LEU A CA 1
ATOM 2196 C C . LEU A 1 273 ? -2.544 -3.244 -4.239 1.00 86.69 273 LEU A C 1
ATOM 2198 O O . LEU A 1 273 ? -3.072 -3.138 -5.340 1.00 86.69 273 LEU A O 1
ATOM 2202 N N . ASN A 1 274 ? -2.256 -4.435 -3.710 1.00 85.12 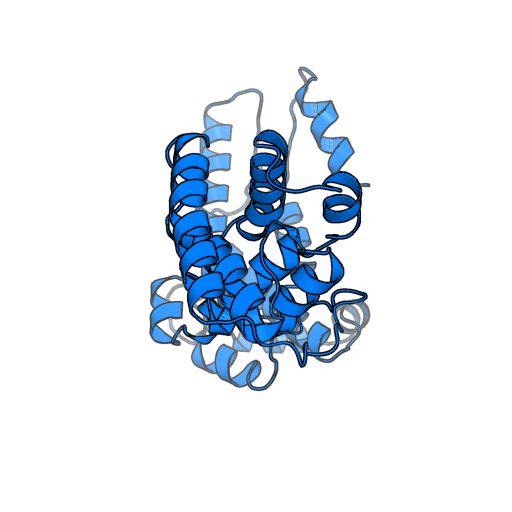274 ASN A N 1
ATOM 2203 C CA . ASN A 1 274 ? -2.489 -5.687 -4.434 1.00 85.12 274 ASN A CA 1
ATOM 2204 C C . ASN A 1 274 ? -3.969 -5.911 -4.764 1.00 85.12 274 ASN A C 1
ATOM 2206 O O . ASN A 1 274 ? -4.274 -6.401 -5.849 1.00 85.12 274 ASN A O 1
ATOM 2210 N N . TYR A 1 275 ? -4.882 -5.538 -3.864 1.00 88.12 275 TYR A N 1
ATOM 2211 C CA . TYR A 1 275 ? -6.320 -5.595 -4.120 1.00 88.12 275 TYR A CA 1
ATOM 2212 C C . TYR A 1 275 ? -6.703 -4.724 -5.325 1.00 88.12 275 TYR A C 1
ATOM 2214 O O . TYR A 1 275 ? -7.348 -5.195 -6.260 1.00 88.12 275 TYR A O 1
ATOM 2222 N N . LEU A 1 276 ? -6.248 -3.469 -5.338 1.00 88.31 276 LEU A N 1
ATOM 2223 C CA . LEU A 1 276 ? -6.530 -2.520 -6.415 1.00 88.31 276 LEU A CA 1
ATOM 2224 C C . LEU A 1 276 ? -5.905 -2.932 -7.747 1.00 88.31 276 LEU A C 1
ATOM 2226 O O . LEU A 1 276 ? -6.519 -2.774 -8.801 1.00 88.31 276 LEU A O 1
ATOM 2230 N N . LEU A 1 277 ? -4.679 -3.455 -7.707 1.00 84.19 277 LEU A N 1
ATOM 2231 C CA . LEU A 1 277 ? -4.010 -3.973 -8.892 1.00 84.19 277 LEU A CA 1
ATOM 2232 C C . LEU A 1 277 ? -4.761 -5.180 -9.443 1.00 84.19 277 LEU A C 1
ATOM 2234 O O . LEU A 1 277 ? -4.964 -5.249 -10.649 1.00 84.19 277 LEU A O 1
ATOM 2238 N N . ALA A 1 278 ? -5.218 -6.100 -8.588 1.00 82.44 278 ALA A N 1
ATOM 2239 C CA . ALA A 1 278 ? -5.966 -7.283 -9.002 1.00 82.44 278 ALA A CA 1
ATOM 2240 C C . ALA A 1 278 ? -7.283 -6.954 -9.725 1.00 82.44 278 ALA A C 1
ATOM 2242 O O . ALA A 1 278 ? -7.613 -7.660 -10.677 1.00 82.44 278 ALA A O 1
ATOM 2243 N N . ASP A 1 279 ? -7.978 -5.884 -9.325 1.00 83.69 279 ASP A N 1
ATOM 2244 C CA . ASP A 1 279 ? -9.211 -5.395 -9.972 1.00 83.69 279 ASP A CA 1
ATOM 2245 C C . ASP A 1 279 ? -8.933 -4.648 -11.298 1.00 83.69 279 ASP A C 1
ATOM 2247 O O . ASP A 1 279 ? -9.851 -4.338 -12.054 1.00 83.69 279 ASP A O 1
ATOM 2251 N N . MET A 1 280 ? -7.663 -4.354 -11.612 1.00 81.88 280 MET A N 1
ATOM 2252 C CA . MET A 1 280 ? -7.285 -3.592 -12.802 1.00 81.88 280 MET A CA 1
ATOM 2253 C C . MET A 1 280 ? -7.264 -4.458 -14.063 1.00 81.88 280 MET A C 1
ATOM 2255 O O . MET A 1 280 ? -6.566 -5.477 -14.133 1.00 81.88 280 MET A O 1
ATOM 2259 N N . SER A 1 281 ? -7.969 -3.997 -15.100 1.00 82.44 281 SER A N 1
ATOM 2260 C CA . SER A 1 281 ? -7.905 -4.595 -16.432 1.00 82.44 281 SER A CA 1
ATOM 2261 C C . SER A 1 281 ? -6.601 -4.237 -17.163 1.00 82.44 281 SER A C 1
ATOM 2263 O O . SER A 1 281 ? -5.881 -3.299 -16.806 1.00 82.44 281 SER A O 1
ATOM 2265 N N . ILE A 1 282 ? -6.289 -4.981 -18.228 1.00 80.75 282 ILE A N 1
ATOM 2266 C CA . ILE A 1 282 ? -5.141 -4.669 -19.095 1.00 80.75 282 ILE A CA 1
ATOM 2267 C C . ILE A 1 282 ? -5.302 -3.273 -19.722 1.00 80.75 282 ILE A C 1
ATOM 2269 O O . ILE A 1 282 ? -4.331 -2.520 -19.778 1.00 80.75 282 ILE A O 1
ATOM 2273 N N . ASP A 1 283 ? -6.521 -2.901 -20.120 1.00 81.50 283 ASP A N 1
ATOM 2274 C CA . ASP A 1 283 ? -6.815 -1.611 -20.757 1.00 81.50 283 ASP A CA 1
ATOM 2275 C C . ASP A 1 283 ? -6.665 -0.435 -19.774 1.00 81.50 283 ASP A C 1
ATOM 2277 O O . ASP A 1 283 ? -6.106 0.614 -20.114 1.00 81.50 283 ASP A O 1
ATOM 2281 N N . ASP A 1 284 ? -7.087 -0.624 -18.520 1.00 80.06 284 ASP A N 1
ATOM 2282 C CA . ASP A 1 284 ? -6.885 0.369 -17.459 1.00 80.06 284 ASP A CA 1
ATOM 2283 C C . ASP A 1 284 ? -5.398 0.553 -17.140 1.00 80.06 284 ASP A C 1
ATOM 2285 O O . ASP A 1 284 ? -4.943 1.677 -16.914 1.00 80.06 284 ASP A O 1
ATOM 2289 N N . THR A 1 285 ? -4.632 -0.544 -17.165 1.00 78.56 285 THR A N 1
ATOM 2290 C CA . THR A 1 285 ? -3.178 -0.512 -16.965 1.00 78.56 285 THR A CA 1
ATOM 2291 C C . THR A 1 285 ? -2.502 0.278 -18.085 1.00 78.56 285 THR A C 1
ATOM 2293 O O . THR A 1 285 ? -1.669 1.134 -17.802 1.00 78.56 285 THR A O 1
ATOM 2296 N N . ALA A 1 286 ? -2.896 0.047 -19.342 1.00 76.25 286 ALA A N 1
ATOM 2297 C CA . ALA A 1 286 ? -2.370 0.766 -20.505 1.00 76.25 286 ALA A CA 1
ATOM 2298 C C . ALA A 1 286 ? -2.626 2.274 -20.430 1.00 76.25 286 ALA A C 1
ATOM 2300 O O . ALA A 1 286 ? -1.760 3.069 -20.765 1.00 76.25 286 ALA A O 1
ATOM 2301 N N . THR A 1 287 ? -3.808 2.673 -19.961 1.00 76.75 287 THR A N 1
ATOM 2302 C CA . THR A 1 287 ? -4.192 4.090 -19.865 1.00 76.75 287 THR A CA 1
ATOM 2303 C C . THR A 1 287 ? -3.381 4.849 -18.808 1.00 76.75 287 THR A C 1
ATOM 2305 O O . THR A 1 287 ? -3.237 6.068 -18.889 1.00 76.75 287 THR A O 1
ATOM 2308 N N . ARG A 1 288 ? -2.885 4.140 -17.787 1.00 71.94 288 ARG A N 1
ATOM 2309 C CA . ARG A 1 288 ? -2.138 4.707 -16.654 1.00 71.94 288 ARG A CA 1
ATOM 2310 C C . ARG A 1 288 ? -0.613 4.618 -16.808 1.00 71.94 288 ARG A C 1
ATOM 2312 O O . ARG A 1 288 ? 0.083 5.195 -15.974 1.00 71.94 288 ARG A O 1
ATOM 2319 N N . ALA A 1 289 ? -0.123 3.878 -17.804 1.00 64.75 289 ALA A N 1
ATOM 2320 C CA . ALA A 1 289 ? 1.293 3.675 -18.128 1.00 64.75 289 ALA A CA 1
ATOM 2321 C C . ALA A 1 289 ? 1.851 4.789 -19.029 1.00 64.75 289 ALA A C 1
ATOM 2323 O O . ALA A 1 289 ? 3.060 5.095 -18.900 1.00 64.75 289 ALA A O 1
#

pLDDT: mean 80.56, std 14.04, range [30.0, 97.69]

Radius of gyration: 22.88 Å; Cα contacts (8 Å, |Δi|>4): 306; chains: 1; bounding box: 58×46×62 Å

Solvent-accessible surface area (backbone atoms only — not comparable to full-atom values): 16648 Å² total; per-residue (Å²): 138,71,73,69,68,62,58,69,46,74,80,45,100,54,79,51,76,49,61,54,65,61,55,51,49,58,51,55,63,66,52,83,79,55,55,67,65,60,53,47,46,42,36,51,56,53,47,50,51,51,51,50,50,44,56,50,30,75,76,35,96,62,41,48,56,60,71,98,70,94,52,69,50,58,46,45,52,50,38,32,46,36,47,32,50,46,57,43,45,76,72,72,45,63,56,75,58,39,74,74,74,47,70,59,50,60,58,45,25,57,56,32,41,44,99,55,101,59,80,74,41,73,22,58,69,55,44,52,62,71,47,59,92,61,70,68,79,78,81,84,62,86,64,33,81,57,81,75,40,90,50,71,61,53,69,70,58,49,52,52,49,53,54,48,44,56,55,50,48,53,51,47,44,68,72,39,62,86,89,68,58,44,70,55,52,49,44,47,58,44,20,53,52,54,44,35,28,66,58,45,37,35,53,78,71,66,67,46,34,41,53,54,41,18,40,60,75,76,44,40,73,81,57,25,82,72,54,88,64,75,44,81,64,42,26,47,47,56,60,55,47,53,52,51,38,39,77,68,68,57,39,72,66,60,66,66,32,58,76,56,44,70,64,49,29,61,47,43,31,52,49,40,51,52,52,53,56,68,73,51,49,73,69,60,49,61,76,58,70

Foldseek 3Di:
DPPVVQVVCVPDLAQDEDAPVVVVLVVLLPDLAQDLLVLLLCLVVVLVVVVVLCVVCVVDPRYHYDDPDSDSLSSLLSSLLSLLLSLCVLVVDDSVVCVVPHCSSVVRSVQQFDPDPDRGDGPLVSSCVSCVPRARDFDDQPLLDDPFAPDQDDPVVLVVLLVVLVVLLVVLQVVDDPPLCDPLLSQLSSLCSNVCCGRRVDGQQRDALNSLSNCLPPPSCVRHQADPPNLPQSLVVVLVSLVSCVVVVNYPDNVNNVVSNPCSSVSNSSVNVSSVSVPDDSVNSRVSD

Organism: Stutzerimonas stutzeri (NCBI:txid316)